Protein AF-A0AAD4VA87-F1 (afdb_monomer_lite)

Structure (mmCIF, N/CA/C/O backbone):
data_AF-A0AAD4VA87-F1
#
_entry.id   AF-A0AAD4VA87-F1
#
loop_
_atom_site.group_PDB
_atom_site.id
_atom_site.type_symbol
_atom_site.label_atom_id
_atom_site.label_alt_id
_atom_site.label_comp_id
_atom_site.label_asym_id
_atom_site.label_entity_id
_atom_site.label_seq_id
_atom_site.pdbx_PDB_ins_code
_atom_site.Cartn_x
_atom_site.Cartn_y
_atom_site.Cartn_z
_atom_site.occupancy
_atom_site.B_iso_or_equiv
_atom_site.auth_seq_id
_atom_site.auth_comp_id
_atom_site.auth_asym_id
_atom_site.auth_atom_id
_atom_site.pdbx_PDB_model_num
ATOM 1 N N . MET A 1 1 ? -11.854 5.477 -9.223 1.00 78.06 1 MET A N 1
ATOM 2 C CA . MET A 1 1 ? -11.628 4.059 -9.581 1.00 78.06 1 MET A CA 1
ATOM 3 C C . MET A 1 1 ? -10.218 3.953 -10.129 1.00 78.06 1 MET A C 1
ATOM 5 O O . MET A 1 1 ? -9.916 4.671 -11.074 1.00 78.06 1 MET A O 1
ATOM 9 N N . GLU A 1 2 ? -9.363 3.130 -9.525 1.00 76.94 2 GLU A N 1
ATOM 10 C CA . GLU A 1 2 ? -8.001 2.879 -10.015 1.00 76.94 2 GLU A CA 1
ATOM 11 C C . GLU A 1 2 ? -7.994 1.643 -10.931 1.00 76.94 2 GLU A C 1
ATOM 13 O O . GLU A 1 2 ? -8.691 0.661 -10.654 1.00 76.94 2 GLU A O 1
ATOM 18 N N . VAL A 1 3 ? -7.216 1.699 -12.019 1.00 79.62 3 VAL A N 1
ATOM 19 C CA . VAL A 1 3 ? -7.008 0.585 -12.957 1.00 79.62 3 VAL A CA 1
ATOM 20 C C . VAL A 1 3 ? -5.510 0.355 -13.153 1.00 79.62 3 VAL A C 1
ATOM 22 O O . VAL A 1 3 ? -4.767 1.277 -13.485 1.00 79.62 3 VAL A O 1
ATOM 25 N N . GLU A 1 4 ? -5.060 -0.883 -12.971 1.00 77.81 4 GLU A N 1
ATOM 26 C CA . GLU A 1 4 ? -3.653 -1.269 -13.115 1.00 77.81 4 GLU A CA 1
ATOM 27 C C . GLU A 1 4 ? -3.519 -2.673 -13.719 1.00 77.81 4 GLU A C 1
ATOM 29 O O . GLU A 1 4 ? -4.379 -3.533 -13.527 1.00 77.81 4 GLU A O 1
ATOM 34 N N . VAL A 1 5 ? -2.423 -2.918 -14.436 1.00 79.12 5 VAL A N 1
ATOM 35 C CA . VAL A 1 5 ? -2.037 -4.255 -14.899 1.00 79.12 5 VAL A CA 1
ATOM 36 C C . VAL A 1 5 ? -1.042 -4.838 -13.898 1.00 79.12 5 VAL A C 1
ATOM 38 O O . VAL A 1 5 ? -0.035 -4.209 -13.576 1.00 79.12 5 VAL A O 1
ATOM 41 N N . LYS A 1 6 ? -1.314 -6.045 -13.405 1.00 80.38 6 LYS A N 1
ATOM 42 C CA . LYS A 1 6 ? -0.497 -6.763 -12.425 1.00 80.38 6 LYS A CA 1
ATOM 43 C C . LYS A 1 6 ? 0.001 -8.070 -13.013 1.00 80.38 6 LYS A C 1
ATOM 45 O O . LYS A 1 6 ? -0.785 -8.960 -13.329 1.00 80.38 6 LYS A O 1
ATOM 50 N N . LEU A 1 7 ? 1.319 -8.188 -13.121 1.00 83.00 7 LEU A N 1
ATOM 51 C CA . LEU A 1 7 ? 2.001 -9.371 -13.624 1.00 83.00 7 LEU A CA 1
ATOM 52 C C . LEU A 1 7 ? 2.923 -9.915 -12.537 1.00 83.00 7 LEU A C 1
ATOM 54 O O . LEU A 1 7 ? 3.781 -9.214 -12.003 1.00 83.00 7 LEU A O 1
ATOM 58 N N . ARG A 1 8 ? 2.780 -11.197 -12.211 1.00 86.19 8 ARG A N 1
ATOM 59 C CA . ARG A 1 8 ? 3.694 -11.851 -11.277 1.00 86.19 8 ARG A CA 1
ATOM 60 C C . ARG A 1 8 ? 4.951 -12.289 -12.018 1.00 86.19 8 ARG A C 1
ATOM 62 O O . ARG A 1 8 ? 4.862 -12.993 -13.021 1.00 86.19 8 ARG A O 1
ATOM 69 N N . LEU A 1 9 ? 6.117 -11.916 -11.495 1.00 82.56 9 LEU A N 1
ATOM 70 C CA . LEU A 1 9 ? 7.379 -12.458 -11.984 1.00 82.56 9 LEU A CA 1
ATOM 71 C C . LEU A 1 9 ? 7.632 -13.804 -11.287 1.00 82.56 9 LEU A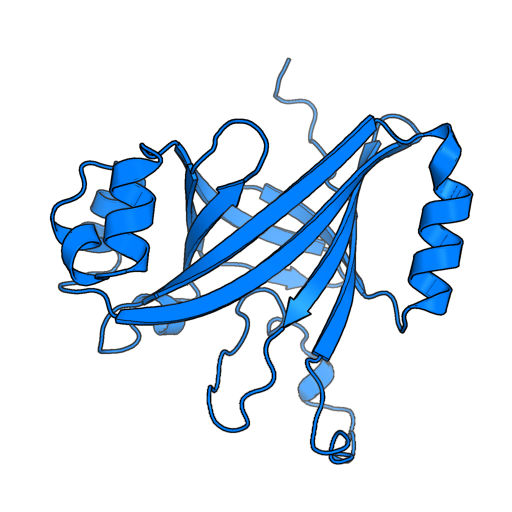 C 1
ATOM 73 O O . LEU A 1 9 ? 7.424 -13.904 -10.074 1.00 82.56 9 LEU A O 1
ATOM 77 N N . PRO A 1 10 ? 8.045 -14.850 -12.023 1.00 82.75 10 PRO A N 1
ATOM 78 C CA . PRO A 1 10 ? 8.116 -16.204 -11.475 1.00 82.75 10 PRO A CA 1
ATOM 79 C C . PRO A 1 10 ? 9.172 -16.337 -10.373 1.00 82.75 10 PRO A C 1
ATOM 81 O O . PRO A 1 10 ? 8.947 -17.038 -9.389 1.00 82.75 10 PRO A O 1
ATOM 84 N N . ASP A 1 11 ? 10.305 -15.645 -10.512 1.00 82.94 11 ASP A N 1
ATOM 85 C CA . ASP A 1 11 ? 11.431 -15.756 -9.592 1.00 82.94 11 ASP A CA 1
ATOM 86 C C . ASP A 1 11 ? 12.318 -14.494 -9.568 1.00 82.94 11 ASP A C 1
ATOM 88 O O . ASP A 1 11 ? 12.099 -13.496 -10.267 1.00 82.94 11 ASP A O 1
ATOM 92 N N . ALA A 1 12 ? 13.362 -14.545 -8.737 1.00 83.81 12 ALA A N 1
ATOM 93 C CA . ALA A 1 12 ? 14.341 -13.472 -8.604 1.00 83.81 12 ALA A CA 1
ATOM 94 C C . ALA A 1 12 ? 15.211 -13.269 -9.860 1.00 83.81 12 ALA A C 1
ATOM 96 O O . ALA A 1 12 ? 15.712 -12.165 -10.073 1.00 83.81 12 ALA A O 1
ATOM 97 N N . ALA A 1 13 ? 15.415 -14.296 -10.692 1.00 87.75 13 ALA A N 1
ATOM 98 C CA . ALA A 1 13 ? 16.185 -14.170 -11.925 1.00 87.75 13 ALA A CA 1
ATOM 99 C C . ALA A 1 13 ? 15.392 -13.405 -12.994 1.00 87.75 13 ALA A C 1
ATOM 101 O O . ALA A 1 13 ? 15.950 -12.515 -13.634 1.00 87.75 13 ALA A O 1
ATOM 102 N N . ALA A 1 14 ? 14.096 -13.687 -13.137 1.00 85.06 14 ALA A N 1
ATOM 103 C CA . ALA A 1 14 ? 13.176 -12.931 -13.978 1.00 85.06 14 ALA A CA 1
ATOM 104 C C . ALA A 1 14 ? 13.090 -11.469 -13.525 1.00 85.06 14 ALA A C 1
ATOM 106 O O . ALA A 1 14 ? 13.226 -10.573 -14.353 1.00 85.06 14 ALA A O 1
ATOM 107 N N . HIS A 1 15 ? 12.975 -11.225 -12.214 1.00 88.62 15 HIS A N 1
ATOM 108 C CA . HIS A 1 15 ? 13.044 -9.872 -11.660 1.00 88.62 15 HIS A CA 1
ATOM 109 C C . HIS A 1 15 ? 14.327 -9.147 -12.063 1.00 88.62 15 HIS A C 1
ATOM 111 O O . HIS A 1 15 ? 14.250 -8.054 -12.608 1.00 88.62 15 HIS A O 1
ATOM 117 N N . ARG A 1 16 ? 15.503 -9.756 -11.846 1.00 89.94 16 ARG A N 1
ATOM 118 C CA . ARG A 1 16 ? 16.785 -9.148 -12.241 1.00 89.94 16 ARG A CA 1
ATOM 119 C C . ARG A 1 16 ? 16.839 -8.837 -13.734 1.00 89.94 16 ARG A C 1
ATOM 121 O O . ARG A 1 16 ? 17.253 -7.750 -14.100 1.00 89.94 16 ARG A O 1
ATOM 128 N N . LYS A 1 17 ? 16.395 -9.759 -14.595 1.00 92.56 17 LYS A N 1
ATOM 129 C CA . LYS A 1 17 ? 16.355 -9.524 -16.048 1.00 92.56 17 LYS A CA 1
ATOM 130 C C . LYS A 1 17 ? 15.494 -8.308 -16.395 1.00 92.56 17 LYS A C 1
ATOM 132 O O . LYS A 1 17 ? 15.943 -7.453 -17.150 1.00 92.56 17 LYS A O 1
ATOM 137 N N . VAL A 1 18 ? 14.290 -8.215 -15.826 1.00 90.62 18 VAL A N 1
ATOM 138 C CA . VAL A 1 18 ? 13.376 -7.085 -16.056 1.00 90.62 18 VAL A CA 1
ATOM 139 C C . VAL A 1 18 ? 13.989 -5.775 -15.568 1.00 90.62 18 VAL A C 1
ATOM 141 O O . VAL A 1 18 ? 14.031 -4.813 -16.330 1.00 90.62 18 VAL A O 1
ATOM 144 N N . THR A 1 19 ? 14.516 -5.729 -14.342 1.00 90.62 19 THR A N 1
ATOM 145 C CA . THR A 1 19 ? 15.095 -4.491 -13.802 1.00 90.62 19 THR A CA 1
ATOM 146 C C . THR A 1 19 ? 16.369 -4.072 -14.535 1.00 90.62 19 THR A C 1
ATOM 148 O O . THR A 1 19 ? 16.575 -2.880 -14.734 1.00 90.62 19 THR A O 1
ATOM 151 N N . THR A 1 20 ? 17.190 -5.014 -15.017 1.00 95.62 20 THR A N 1
ATOM 152 C CA . THR A 1 20 ? 18.341 -4.709 -15.885 1.00 95.62 20 THR A CA 1
ATOM 153 C C . THR A 1 20 ? 17.901 -4.114 -17.222 1.00 95.62 20 THR A C 1
ATOM 155 O O . THR A 1 20 ? 18.480 -3.125 -17.660 1.00 95.62 20 THR A O 1
ATOM 158 N N . LEU A 1 21 ? 16.867 -4.671 -17.862 1.00 95.44 21 LEU A N 1
ATOM 159 C CA . LEU A 1 21 ? 16.346 -4.148 -19.131 1.00 95.44 21 LEU A CA 1
ATOM 160 C C . LEU A 1 21 ? 15.719 -2.757 -18.978 1.00 95.44 21 LEU A C 1
ATOM 162 O O . LEU A 1 21 ? 15.826 -1.931 -19.881 1.00 95.44 21 LEU A O 1
ATOM 166 N N . LEU A 1 22 ? 15.072 -2.499 -17.840 1.00 93.12 22 LEU A N 1
ATOM 167 C CA . LEU A 1 22 ? 14.434 -1.219 -17.549 1.00 93.12 22 LEU A CA 1
ATOM 168 C C . LEU A 1 22 ? 15.390 -0.177 -16.951 1.00 93.12 22 LEU A C 1
ATOM 170 O O . LEU A 1 22 ? 14.994 0.975 -16.813 1.00 93.12 22 LEU A O 1
ATOM 174 N N . ALA A 1 23 ? 16.637 -0.532 -16.631 1.00 96.25 23 ALA A N 1
ATOM 175 C CA . ALA A 1 23 ? 17.589 0.363 -15.968 1.00 96.25 23 ALA A CA 1
ATOM 176 C C . ALA A 1 23 ? 17.748 1.751 -16.633 1.00 96.25 23 ALA A C 1
ATOM 178 O O . ALA A 1 23 ? 17.774 2.734 -15.893 1.00 96.25 23 ALA A O 1
ATOM 179 N N . PRO A 1 24 ? 17.774 1.892 -17.978 1.00 97.75 24 PRO A N 1
ATOM 180 C CA . PRO A 1 24 ? 17.853 3.209 -18.626 1.00 97.75 24 PRO A CA 1
ATOM 181 C C . PRO A 1 24 ? 16.640 4.121 -18.387 1.00 97.75 24 PRO A C 1
ATOM 183 O O . PRO A 1 24 ? 16.715 5.318 -18.637 1.00 97.75 24 PRO A O 1
ATOM 186 N N . PHE A 1 25 ? 15.523 3.554 -17.935 1.00 95.62 25 PHE A N 1
ATOM 187 C CA . PHE A 1 25 ? 14.239 4.225 -17.727 1.00 95.62 25 PHE A CA 1
ATOM 188 C C . PHE A 1 25 ? 13.940 4.467 -16.244 1.00 95.62 25 PHE A C 1
ATOM 190 O O . PHE A 1 25 ? 12.818 4.826 -15.890 1.00 95.62 25 PHE A O 1
ATOM 197 N N . HIS A 1 26 ? 14.903 4.188 -15.360 1.00 96.38 26 HIS A N 1
ATOM 198 C CA . HIS A 1 26 ? 14.716 4.292 -13.916 1.00 96.38 26 HIS A CA 1
ATOM 199 C C . HIS A 1 26 ? 14.506 5.744 -13.492 1.00 96.38 26 HIS A C 1
ATOM 201 O O . HIS A 1 26 ? 15.229 6.644 -13.911 1.00 96.38 26 HIS A O 1
ATOM 207 N N . VAL A 1 27 ? 13.502 5.951 -12.644 1.00 95.38 27 VAL A N 1
ATOM 208 C CA . VAL A 1 27 ? 13.143 7.260 -12.094 1.00 95.38 27 VAL A CA 1
ATOM 209 C C . VAL A 1 27 ? 13.490 7.314 -10.612 1.00 95.38 27 VAL A C 1
ATOM 211 O O . VAL A 1 27 ? 14.136 8.253 -10.148 1.00 95.38 27 VAL A O 1
ATOM 214 N N . SER A 1 28 ? 13.041 6.323 -9.841 1.00 94.44 28 SER A N 1
ATOM 215 C CA . SER A 1 28 ? 13.231 6.308 -8.393 1.00 94.44 28 SER A CA 1
ATOM 216 C C . SER A 1 28 ? 13.057 4.916 -7.797 1.00 94.44 28 SER A C 1
ATOM 218 O O . SER A 1 28 ? 12.436 4.034 -8.384 1.00 94.44 28 SER A O 1
ATOM 220 N N . THR A 1 29 ? 13.582 4.736 -6.587 1.00 94.50 29 THR A N 1
ATOM 221 C CA . THR A 1 29 ? 13.354 3.546 -5.758 1.00 94.50 29 THR A CA 1
ATOM 222 C C . THR A 1 29 ? 12.730 3.980 -4.441 1.00 94.50 29 THR A C 1
ATOM 224 O O . THR A 1 29 ? 13.240 4.898 -3.795 1.00 94.50 29 THR A O 1
ATOM 227 N N . HIS A 1 30 ? 11.634 3.336 -4.045 1.00 92.19 30 HIS A N 1
ATOM 228 C CA . HIS A 1 30 ? 10.895 3.615 -2.814 1.00 92.19 30 HIS A CA 1
ATOM 229 C C . HIS A 1 30 ? 10.950 2.408 -1.880 1.00 92.19 30 HIS A C 1
ATOM 231 O O . HIS A 1 30 ? 10.738 1.270 -2.306 1.00 92.19 30 HIS A O 1
ATOM 237 N N . ARG A 1 31 ? 11.180 2.651 -0.592 1.00 94.56 31 ARG A N 1
ATOM 238 C CA . ARG A 1 31 ? 11.108 1.633 0.460 1.00 94.56 31 ARG A CA 1
ATOM 239 C C . ARG A 1 31 ? 9.840 1.836 1.259 1.00 94.56 31 ARG A C 1
ATOM 241 O O . ARG A 1 31 ? 9.611 2.901 1.822 1.00 94.56 31 ARG A O 1
ATOM 248 N N . GLN A 1 32 ? 9.024 0.794 1.301 1.00 94.06 32 GLN A N 1
ATOM 249 C CA . GLN A 1 32 ? 7.697 0.836 1.884 1.00 94.06 32 GLN A CA 1
ATOM 250 C C . GLN A 1 32 ? 7.532 -0.234 2.957 1.00 94.06 32 GLN A C 1
ATOM 252 O O . GLN A 1 32 ? 7.967 -1.377 2.799 1.00 94.06 32 GLN A O 1
ATOM 257 N N . GLU A 1 33 ? 6.829 0.117 4.025 1.00 95.00 33 GLU A N 1
ATOM 258 C CA . GLU A 1 33 ? 6.323 -0.825 5.019 1.00 95.00 33 GLU A CA 1
ATOM 259 C C . GLU A 1 33 ? 4.801 -0.759 4.988 1.00 95.00 33 GLU A C 1
ATOM 261 O O . GLU A 1 33 ? 4.223 0.318 5.103 1.00 95.00 33 GLU A O 1
ATOM 266 N N . ASN A 1 34 ? 4.146 -1.898 4.788 1.00 94.38 34 ASN A N 1
ATOM 267 C CA . ASN A 1 34 ? 2.696 -1.970 4.660 1.00 94.38 34 ASN A CA 1
ATOM 268 C C . ASN A 1 34 ? 2.142 -2.755 5.847 1.00 94.38 34 ASN A C 1
ATOM 270 O O . ASN A 1 34 ? 2.477 -3.929 5.993 1.00 94.38 34 ASN A O 1
ATOM 274 N N . PHE A 1 35 ? 1.291 -2.122 6.650 1.00 95.31 35 PHE A N 1
ATOM 275 C CA . PHE A 1 35 ? 0.568 -2.722 7.770 1.00 95.31 35 PHE A CA 1
ATOM 276 C C . PHE A 1 35 ? -0.920 -2.773 7.449 1.00 95.31 35 PHE A C 1
ATOM 278 O O . PHE A 1 35 ? -1.460 -1.820 6.887 1.00 95.31 35 PHE A O 1
ATOM 285 N N . PHE A 1 36 ? -1.574 -3.878 7.790 1.00 95.88 36 PHE A N 1
ATOM 286 C CA . PHE A 1 36 ? -2.979 -4.119 7.470 1.00 95.88 36 PHE A CA 1
ATOM 287 C C . PHE A 1 36 ? -3.808 -4.254 8.733 1.00 95.88 36 PHE A C 1
ATOM 289 O O . PHE A 1 36 ? -3.347 -4.802 9.737 1.00 95.88 36 PHE A O 1
ATOM 296 N N . PHE A 1 37 ? -5.043 -3.775 8.647 1.00 95.81 37 PHE A N 1
ATOM 297 C CA . PHE A 1 37 ? -5.981 -3.740 9.759 1.00 95.81 37 PHE A CA 1
ATOM 298 C C . PHE A 1 37 ? -7.354 -4.200 9.286 1.00 95.81 37 PHE A C 1
ATOM 300 O O . PHE A 1 37 ? -7.722 -4.009 8.124 1.00 95.81 37 PHE A O 1
ATOM 307 N N . ASP A 1 38 ? -8.101 -4.797 10.200 1.00 96.12 38 ASP A N 1
ATOM 308 C CA . ASP A 1 38 ? -9.505 -5.156 10.017 1.00 96.12 38 ASP A CA 1
ATOM 309 C C . ASP A 1 38 ? -10.231 -4.962 11.352 1.00 96.12 38 ASP A C 1
ATOM 311 O O . ASP A 1 38 ? -9.595 -4.706 12.380 1.00 96.12 38 ASP A O 1
ATOM 315 N N . GLY A 1 39 ? -11.553 -5.058 11.344 1.00 94.81 39 GLY A N 1
ATOM 316 C CA . GLY A 1 39 ? -12.304 -5.167 12.578 1.00 94.81 39 GLY A CA 1
ATOM 317 C C . GLY A 1 39 ? -12.158 -6.564 13.205 1.00 94.81 39 GLY A C 1
ATOM 318 O O . GLY A 1 39 ? -11.778 -7.534 12.535 1.00 94.81 39 GLY A O 1
ATOM 319 N N . PRO A 1 40 ? -12.435 -6.698 14.511 1.00 94.19 40 PRO A N 1
ATOM 320 C CA . PRO A 1 40 ? -12.286 -7.955 15.242 1.00 94.19 40 PRO A CA 1
ATOM 321 C C . PRO A 1 40 ? -13.194 -9.086 14.734 1.00 94.19 40 PRO A C 1
ATOM 323 O O . PRO A 1 40 ? -12.950 -10.245 15.069 1.00 94.19 40 PRO A O 1
ATOM 326 N N . LYS A 1 41 ? -14.219 -8.788 13.923 1.00 93.88 41 LYS A N 1
ATOM 327 C CA . LYS A 1 41 ? -15.086 -9.786 13.276 1.00 93.88 41 LYS A CA 1
ATOM 328 C C . LYS A 1 41 ? -14.837 -9.893 11.770 1.00 93.88 41 LYS A C 1
ATOM 330 O O . LYS A 1 41 ? -15.668 -10.471 11.070 1.00 93.88 41 LYS A O 1
ATOM 335 N N . ALA A 1 42 ? -13.699 -9.393 11.287 1.00 92.38 42 ALA A N 1
ATOM 336 C CA . ALA A 1 42 ? -13.313 -9.433 9.880 1.00 92.38 42 ALA A CA 1
ATOM 337 C C . ALA A 1 42 ? -14.290 -8.658 8.962 1.00 92.38 42 ALA A C 1
ATOM 339 O O . ALA A 1 42 ? -14.596 -9.077 7.845 1.00 92.38 42 ALA A O 1
ATOM 340 N N . GLU A 1 43 ? -14.821 -7.535 9.451 1.00 93.69 43 GLU A N 1
ATOM 341 C CA . GLU A 1 43 ? -15.851 -6.716 8.804 1.00 93.69 43 GLU A CA 1
ATOM 342 C C . GLU A 1 43 ? -15.430 -6.198 7.416 1.00 93.69 43 GLU A C 1
ATOM 344 O O . GLU A 1 43 ? -16.238 -6.198 6.479 1.00 93.69 43 GLU A O 1
ATOM 349 N N . LEU A 1 44 ? -14.169 -5.774 7.256 1.00 92.62 44 LEU A N 1
ATOM 350 C CA . LEU A 1 44 ? -13.644 -5.281 5.982 1.00 92.62 44 LEU A CA 1
ATOM 351 C C . LEU A 1 44 ? -13.451 -6.426 4.999 1.00 92.62 44 LEU A C 1
ATOM 353 O O . LEU A 1 44 ? -13.957 -6.376 3.872 1.00 92.62 44 LEU A O 1
ATOM 357 N N . SER A 1 45 ? -12.756 -7.480 5.420 1.00 90.81 45 SER A N 1
ATOM 358 C CA . SER A 1 45 ? -12.474 -8.622 4.551 1.00 90.81 45 SER A CA 1
ATOM 359 C C . SER A 1 45 ? -13.747 -9.350 4.115 1.00 90.81 45 SER A C 1
ATOM 361 O O . SER A 1 45 ? -13.873 -9.686 2.933 1.00 90.81 45 SER A O 1
ATOM 363 N N . ALA A 1 46 ? -14.750 -9.491 4.989 1.00 89.44 46 ALA A N 1
ATOM 364 C CA . ALA A 1 46 ? -16.070 -10.025 4.637 1.00 89.44 46 ALA A CA 1
ATOM 365 C C . ALA A 1 46 ? -16.745 -9.242 3.495 1.00 89.44 46 ALA A C 1
ATOM 367 O O . ALA A 1 46 ? -17.521 -9.795 2.714 1.00 89.44 46 ALA A O 1
ATOM 368 N N . ARG A 1 47 ? -16.410 -7.956 3.352 1.00 89.19 47 ARG A N 1
ATOM 369 C CA . ARG A 1 47 ? -16.945 -7.048 2.330 1.00 89.19 47 ARG A CA 1
ATOM 370 C C . ARG A 1 47 ? -15.961 -6.748 1.203 1.00 89.19 47 ARG A C 1
ATOM 372 O O . ARG A 1 47 ? -16.181 -5.816 0.429 1.00 89.19 47 ARG A O 1
ATOM 379 N N . ARG A 1 48 ? -14.910 -7.563 1.061 1.00 89.44 48 ARG A N 1
ATOM 380 C CA . ARG A 1 48 ? -13.862 -7.397 0.042 1.00 89.44 48 ARG A CA 1
ATOM 381 C C . ARG A 1 48 ? -13.208 -6.013 0.102 1.00 89.44 48 ARG A C 1
ATOM 383 O O . ARG A 1 48 ? -12.972 -5.386 -0.934 1.00 89.44 48 ARG A O 1
ATOM 390 N N . ALA A 1 49 ? -12.941 -5.546 1.317 1.00 92.00 49 ALA A N 1
ATOM 391 C CA . ALA A 1 49 ? -12.193 -4.334 1.594 1.00 92.00 49 ALA A CA 1
ATOM 392 C C . ALA A 1 49 ? -10.929 -4.632 2.409 1.00 92.00 49 ALA A C 1
ATOM 394 O O . ALA A 1 49 ? -10.850 -5.619 3.137 1.00 92.00 49 ALA A O 1
ATOM 395 N N . ALA A 1 50 ? -9.928 -3.773 2.256 1.00 93.94 50 ALA A N 1
ATOM 396 C CA . ALA A 1 50 ? -8.668 -3.832 2.972 1.00 93.94 50 ALA A CA 1
ATOM 397 C C . ALA A 1 50 ? -8.255 -2.419 3.389 1.00 93.94 50 ALA A C 1
ATOM 399 O O . ALA A 1 50 ? -8.155 -1.526 2.543 1.00 93.94 50 ALA A O 1
ATOM 400 N N . LEU A 1 51 ? -7.985 -2.246 4.682 1.00 96.69 51 LEU A N 1
ATOM 401 C CA . LEU A 1 51 ? -7.400 -1.032 5.234 1.00 96.69 51 LEU A CA 1
ATOM 402 C C . LEU A 1 51 ? -5.898 -1.238 5.422 1.00 96.69 51 LEU A C 1
ATOM 404 O O . LEU A 1 51 ? -5.455 -2.248 5.980 1.00 96.69 51 LEU A O 1
ATOM 408 N N . ARG A 1 52 ? -5.111 -0.274 4.951 1.00 97.25 52 ARG A N 1
ATOM 409 C CA . ARG A 1 52 ? -3.653 -0.328 4.987 1.00 97.25 52 ARG A CA 1
ATOM 410 C C . ARG A 1 52 ? -3.075 0.984 5.496 1.00 97.25 52 ARG A C 1
ATOM 412 O O . ARG A 1 52 ? -3.406 2.032 4.959 1.00 97.25 52 ARG A O 1
ATOM 419 N N . LEU A 1 53 ? -2.136 0.907 6.435 1.00 97.25 53 LEU A N 1
ATOM 420 C CA . LEU A 1 53 ? -1.174 1.979 6.682 1.00 97.25 53 LEU A CA 1
ATOM 421 C C . LEU A 1 53 ? 0.118 1.670 5.932 1.00 97.25 53 LEU A C 1
ATOM 423 O O . LEU A 1 53 ? 0.723 0.610 6.112 1.00 97.25 53 LEU A O 1
ATOM 427 N N . ARG A 1 54 ? 0.541 2.598 5.079 1.00 97.19 54 ARG A N 1
ATOM 428 C CA . ARG A 1 54 ? 1.809 2.540 4.357 1.00 97.19 54 ARG A CA 1
ATOM 429 C C . ARG A 1 54 ? 2.761 3.566 4.949 1.00 97.19 54 ARG A C 1
ATOM 431 O O . ARG A 1 54 ? 2.433 4.744 4.965 1.00 97.19 54 ARG A O 1
ATOM 438 N N . PHE A 1 55 ? 3.945 3.129 5.359 1.00 97.12 55 PHE A N 1
ATOM 439 C CA . PHE A 1 55 ? 5.079 4.006 5.646 1.00 97.12 55 PHE A CA 1
ATOM 440 C C . PHE A 1 55 ? 6.048 3.986 4.477 1.00 97.12 55 PHE A C 1
ATOM 442 O O . PHE A 1 55 ? 6.222 2.946 3.840 1.00 97.12 55 PHE A O 1
ATOM 449 N N . SER A 1 56 ? 6.668 5.123 4.198 1.00 94.31 56 SER A N 1
ATOM 450 C CA . SER A 1 56 ? 7.500 5.323 3.017 1.00 94.31 56 SER A CA 1
ATOM 451 C C . SER A 1 56 ? 8.722 6.171 3.357 1.00 94.31 56 SER A C 1
ATOM 453 O O . SER A 1 56 ? 8.661 7.048 4.215 1.00 94.31 56 SER A O 1
ATOM 455 N N . ASP A 1 57 ? 9.831 5.931 2.661 1.00 93.56 57 ASP A N 1
ATOM 456 C CA . ASP A 1 57 ? 11.022 6.794 2.682 1.00 93.56 57 ASP A CA 1
ATOM 457 C C . ASP A 1 57 ? 10.869 8.058 1.811 1.00 93.56 57 ASP A C 1
ATOM 459 O O . ASP A 1 57 ? 11.748 8.920 1.777 1.00 93.56 57 ASP A O 1
ATOM 463 N N . ARG A 1 58 ? 9.740 8.180 1.109 1.00 89.88 58 ARG A N 1
ATOM 464 C CA . ARG A 1 58 ? 9.350 9.327 0.283 1.00 89.88 58 ARG A CA 1
ATOM 465 C C . ARG A 1 58 ? 7.958 9.809 0.657 1.00 89.88 58 ARG A C 1
ATOM 467 O O . ARG A 1 58 ? 7.112 8.980 0.981 1.00 89.88 58 ARG A O 1
ATOM 474 N N . ALA A 1 59 ? 7.729 11.118 0.549 1.00 88.31 59 ALA A N 1
ATOM 475 C CA . ALA A 1 59 ? 6.431 11.729 0.813 1.00 88.31 59 ALA A CA 1
ATOM 476 C C . ALA A 1 59 ? 5.307 11.119 -0.067 1.00 88.31 59 ALA A C 1
ATOM 478 O O . ALA A 1 59 ? 5.553 10.835 -1.245 1.00 88.31 59 ALA A O 1
ATOM 479 N N . PRO A 1 60 ? 4.090 10.933 0.477 1.00 90.88 60 PRO A N 1
ATOM 480 C CA . PRO A 1 60 ? 3.756 11.077 1.897 1.00 90.88 60 PRO A CA 1
ATOM 481 C C . PRO A 1 60 ? 4.451 9.999 2.744 1.00 90.88 60 PRO A C 1
ATOM 483 O O . PRO A 1 60 ? 4.514 8.829 2.357 1.00 90.88 60 PRO A O 1
ATOM 486 N N . LEU A 1 61 ? 5.006 10.395 3.897 1.00 96.00 61 LEU A N 1
ATOM 487 C CA . LEU A 1 61 ? 5.775 9.483 4.763 1.00 96.00 61 LEU A CA 1
ATOM 488 C C . LEU A 1 61 ? 4.885 8.422 5.412 1.00 96.00 61 LEU A C 1
ATOM 490 O O . LEU A 1 61 ? 5.351 7.321 5.717 1.00 96.00 61 LEU A O 1
ATOM 494 N N . CYS A 1 62 ? 3.611 8.748 5.614 1.00 97.56 62 CYS A N 1
ATOM 495 C CA . CYS A 1 62 ? 2.582 7.815 6.018 1.00 97.56 62 CYS A CA 1
ATOM 496 C C . CYS A 1 62 ? 1.297 8.094 5.234 1.00 97.56 62 CYS A C 1
ATOM 498 O O . CYS A 1 62 ? 0.903 9.240 5.044 1.00 97.56 62 CYS A O 1
ATOM 500 N N . ALA A 1 63 ? 0.651 7.035 4.763 1.00 97.25 63 ALA A N 1
ATOM 501 C CA . ALA A 1 63 ? -0.639 7.119 4.101 1.00 97.25 63 ALA A CA 1
ATOM 502 C C . ALA A 1 63 ? -1.554 6.008 4.605 1.00 97.25 63 ALA A C 1
ATOM 504 O O . ALA A 1 63 ? -1.129 4.854 4.743 1.00 97.25 63 ALA A O 1
ATOM 505 N N . VAL A 1 64 ? -2.813 6.357 4.847 1.00 97.88 64 VAL A N 1
ATOM 506 C CA . VAL A 1 64 ? -3.893 5.407 5.087 1.00 97.88 64 VAL A CA 1
ATOM 507 C C . VAL A 1 64 ? -4.640 5.177 3.779 1.00 97.88 64 VAL A C 1
ATOM 509 O O . VAL A 1 64 ? -5.065 6.113 3.112 1.00 97.88 64 VAL A O 1
ATOM 512 N N . THR A 1 65 ? -4.776 3.914 3.388 1.00 97.19 65 THR A N 1
ATOM 513 C CA . THR A 1 65 ? -5.460 3.512 2.159 1.00 97.19 65 THR A CA 1
ATOM 514 C C . THR A 1 65 ? -6.600 2.562 2.504 1.00 97.19 65 THR A C 1
ATOM 516 O O . THR A 1 65 ? -6.361 1.499 3.084 1.00 97.19 65 THR A O 1
ATOM 519 N N . LEU A 1 66 ? -7.817 2.884 2.076 1.00 96.62 66 LEU A N 1
ATOM 520 C CA . LEU A 1 66 ? -8.921 1.935 1.981 1.00 96.62 66 LEU A CA 1
ATOM 521 C C . LEU A 1 66 ? -9.054 1.482 0.526 1.00 96.62 66 LEU A C 1
ATOM 523 O O . LEU A 1 66 ? -9.346 2.279 -0.363 1.00 96.62 66 LEU A O 1
ATOM 527 N N . LYS A 1 67 ? -8.867 0.185 0.288 1.00 92.88 67 LYS A N 1
ATOM 528 C CA . LYS A 1 67 ? -9.192 -0.455 -0.991 1.00 92.88 67 LYS A CA 1
ATOM 529 C C . LYS A 1 67 ? -10.451 -1.288 -0.816 1.00 92.88 67 LYS A C 1
ATOM 531 O O . LYS A 1 67 ? -10.479 -2.145 0.060 1.00 92.88 67 LYS A O 1
ATOM 536 N N . ALA A 1 68 ? -11.460 -1.092 -1.654 1.00 90.25 68 ALA A N 1
ATOM 537 C CA . ALA A 1 68 ? -12.702 -1.855 -1.618 1.00 90.25 68 ALA A CA 1
ATOM 538 C C . ALA A 1 68 ? -13.107 -2.345 -3.012 1.00 90.25 68 ALA A C 1
ATOM 540 O O . ALA A 1 68 ? -12.720 -1.778 -4.036 1.00 90.25 68 ALA A O 1
ATOM 541 N N . ARG A 1 69 ? -13.902 -3.422 -3.043 1.00 84.88 69 ARG A N 1
ATOM 542 C CA . ARG A 1 69 ? -14.538 -3.956 -4.262 1.00 84.88 69 ARG A CA 1
ATOM 543 C C . ARG A 1 69 ? -13.538 -4.253 -5.386 1.00 84.88 69 ARG A C 1
ATOM 545 O O . ARG A 1 69 ? -13.825 -4.037 -6.560 1.00 84.88 69 ARG A O 1
ATOM 552 N N . ALA A 1 70 ? -12.360 -4.753 -5.018 1.00 77.62 70 ALA A N 1
ATOM 553 C CA . ALA A 1 70 ? -11.332 -5.103 -5.984 1.00 77.62 70 ALA A CA 1
ATOM 554 C C . ALA A 1 70 ? -11.802 -6.241 -6.908 1.00 77.62 70 ALA A C 1
ATOM 556 O O . ALA A 1 70 ? -12.287 -7.278 -6.445 1.00 77.62 70 ALA A O 1
ATOM 557 N N . VAL A 1 71 ? -11.613 -6.056 -8.212 1.00 80.12 71 VAL A N 1
ATOM 558 C CA . VAL A 1 71 ? -11.859 -7.049 -9.262 1.00 80.12 71 VAL A CA 1
ATOM 559 C C . VAL A 1 71 ? -10.573 -7.214 -10.064 1.00 80.12 71 VAL A C 1
ATOM 561 O O . VAL A 1 71 ? -10.062 -6.238 -10.607 1.00 80.12 71 VAL A O 1
ATOM 564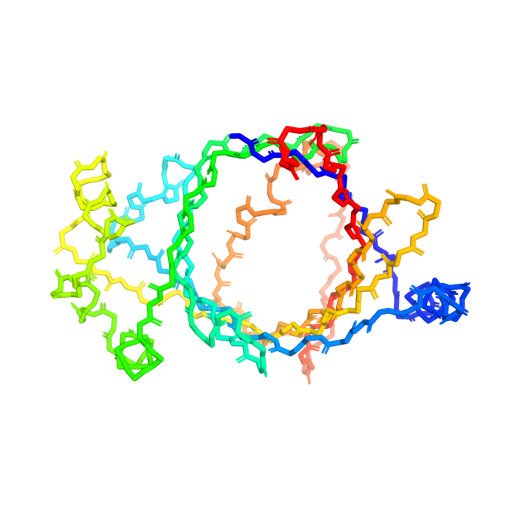 N N . LEU A 1 72 ? -10.052 -8.439 -10.146 1.00 73.12 72 LEU A N 1
ATOM 565 C CA . LEU A 1 72 ? -8.898 -8.794 -10.974 1.00 73.12 72 LEU A CA 1
ATOM 566 C C . LEU A 1 72 ? -9.364 -9.796 -12.030 1.00 73.12 72 LEU A C 1
ATOM 568 O O . LEU A 1 72 ? -9.853 -10.868 -11.687 1.00 73.12 72 LEU A O 1
ATOM 572 N N . VAL A 1 73 ? -9.246 -9.427 -13.302 1.00 79.31 73 VAL A N 1
ATOM 573 C CA . VAL A 1 73 ? -9.595 -10.284 -14.446 1.00 79.31 73 VAL A CA 1
ATOM 574 C C . VAL A 1 73 ? -8.488 -10.135 -15.480 1.00 79.31 73 VAL A C 1
ATOM 576 O O . VAL A 1 73 ? -8.129 -9.009 -15.819 1.00 79.31 73 VAL A O 1
ATOM 579 N N . ASP A 1 74 ? -7.911 -11.254 -15.920 1.00 79.81 74 ASP A N 1
ATOM 580 C CA . ASP A 1 74 ? -6.846 -11.316 -16.936 1.00 79.81 74 ASP A CA 1
ATOM 581 C C . ASP A 1 74 ? -5.655 -10.382 -16.657 1.00 79.81 74 ASP A C 1
ATOM 583 O O . ASP A 1 74 ? -5.140 -9.691 -17.533 1.00 79.81 74 ASP A O 1
ATOM 587 N N . GLY A 1 75 ? -5.231 -10.315 -15.390 1.00 71.25 75 GLY A N 1
ATOM 588 C CA . GLY A 1 75 ? -4.129 -9.450 -14.957 1.00 71.25 75 GLY A CA 1
ATOM 589 C C . GLY A 1 75 ? -4.488 -7.963 -14.856 1.00 71.25 75 GLY A C 1
ATOM 590 O O . GLY A 1 75 ? -3.632 -7.167 -14.482 1.00 71.25 75 GLY A O 1
ATOM 591 N N . VAL A 1 76 ? -5.736 -7.566 -15.128 1.00 75.44 76 VAL A N 1
ATOM 592 C CA . VAL A 1 76 ? -6.225 -6.188 -14.976 1.00 75.44 76 VAL A CA 1
ATOM 593 C C . VAL A 1 76 ? -6.981 -6.047 -13.659 1.00 75.44 76 VAL A C 1
ATOM 595 O O . VAL A 1 76 ? -8.065 -6.604 -13.479 1.00 75.44 76 VAL A O 1
ATOM 598 N N . SER A 1 77 ? -6.409 -5.281 -12.736 1.00 74.62 77 SER A N 1
ATOM 599 C CA . SER A 1 77 ? -6.994 -4.948 -11.441 1.00 74.62 77 SER A CA 1
ATOM 600 C C . SER A 1 77 ? -7.786 -3.650 -11.542 1.00 74.62 77 SER A C 1
ATOM 602 O O . SER A 1 77 ? -7.276 -2.637 -12.021 1.00 74.62 77 SER A O 1
ATOM 604 N N . ARG A 1 78 ? -9.025 -3.672 -11.055 1.00 82.00 78 ARG A N 1
ATOM 605 C CA . ARG A 1 78 ? -9.895 -2.507 -10.884 1.00 82.00 78 ARG A CA 1
ATOM 606 C C . ARG A 1 78 ? -10.308 -2.425 -9.426 1.00 82.00 78 ARG A C 1
ATOM 608 O O . ARG A 1 78 ? -10.800 -3.412 -8.881 1.00 82.00 78 ARG A O 1
ATOM 615 N N . VAL A 1 79 ? -10.106 -1.279 -8.788 1.00 83.44 79 VAL A N 1
ATOM 616 C CA . VAL A 1 79 ? -10.379 -1.129 -7.355 1.00 83.44 79 VAL A CA 1
ATOM 617 C C . VAL A 1 79 ? -10.912 0.263 -7.030 1.00 83.44 79 VAL A C 1
ATOM 619 O O . VAL A 1 79 ? -10.514 1.266 -7.632 1.00 83.44 79 VAL A O 1
ATOM 622 N N . GLU A 1 80 ? -11.853 0.326 -6.091 1.00 87.88 80 GLU A N 1
ATOM 623 C CA . GLU A 1 80 ? -12.199 1.580 -5.433 1.00 87.88 80 GLU A CA 1
ATOM 624 C C . GLU A 1 80 ? -11.126 1.840 -4.378 1.00 87.88 80 GLU A C 1
ATOM 626 O O . GLU A 1 80 ? -11.017 1.107 -3.396 1.00 87.88 80 GLU A O 1
ATOM 631 N N . GLU A 1 81 ? -10.288 2.840 -4.629 1.00 90.19 81 GLU A N 1
ATOM 632 C CA . GLU A 1 81 ? -9.222 3.253 -3.726 1.00 90.19 81 GLU A CA 1
ATOM 633 C C . GLU A 1 81 ? -9.526 4.642 -3.184 1.00 90.19 81 GLU A C 1
ATOM 635 O O . GLU A 1 81 ? -9.893 5.546 -3.938 1.00 90.19 81 GLU A O 1
ATOM 640 N N . ASP A 1 82 ? -9.365 4.775 -1.875 1.00 93.75 82 ASP A N 1
ATOM 641 C CA . ASP A 1 82 ? -9.432 6.026 -1.145 1.00 93.75 82 ASP A CA 1
ATOM 642 C C . ASP A 1 82 ? -8.171 6.127 -0.276 1.00 93.75 82 ASP A C 1
ATOM 644 O O . ASP A 1 82 ? -7.989 5.334 0.652 1.00 93.75 82 ASP A O 1
ATOM 648 N N . GLU A 1 83 ? -7.259 7.029 -0.637 1.00 94.75 83 GLU A N 1
ATOM 649 C CA . GLU A 1 83 ? -5.981 7.242 0.051 1.00 94.75 83 GLU A CA 1
ATOM 650 C C . GLU A 1 83 ? -5.930 8.655 0.637 1.00 94.75 83 GLU A C 1
ATOM 652 O O . GLU A 1 83 ? -6.369 9.626 0.019 1.00 94.75 83 GLU A O 1
ATOM 657 N N . GLU A 1 84 ? -5.383 8.758 1.842 1.00 96.06 84 GLU A N 1
ATOM 658 C CA . GLU A 1 84 ? -5.193 10.006 2.571 1.00 96.06 84 GLU A CA 1
ATOM 659 C C . GLU A 1 84 ? -3.821 9.988 3.253 1.00 96.06 84 GLU A C 1
ATOM 661 O O . GLU A 1 84 ? -3.391 8.962 3.792 1.00 96.06 84 GLU A O 1
ATOM 666 N N . GLU A 1 85 ? -3.114 11.118 3.209 1.00 97.12 85 GLU A N 1
ATOM 667 C CA . GLU A 1 85 ? -1.887 11.301 3.984 1.00 97.12 85 GLU A CA 1
ATOM 668 C C . GLU A 1 85 ? -2.232 11.394 5.471 1.00 97.12 85 GLU A C 1
ATOM 670 O O . GLU A 1 85 ? -3.139 12.119 5.870 1.00 97.12 85 GLU A O 1
ATOM 675 N N . LEU A 1 86 ? -1.493 10.650 6.290 1.00 95.81 86 LEU A N 1
ATOM 676 C CA . LEU A 1 86 ? -1.625 10.672 7.739 1.00 95.81 86 LEU A CA 1
ATOM 677 C C . LEU A 1 86 ? -0.311 11.168 8.335 1.00 95.81 86 LEU A C 1
ATOM 679 O O . LEU A 1 86 ? 0.763 10.860 7.814 1.00 95.81 86 LEU A O 1
ATOM 683 N N . ASP A 1 87 ? -0.376 11.890 9.453 1.00 96.56 87 ASP A N 1
ATOM 684 C CA . ASP A 1 87 ? 0.839 12.251 10.177 1.00 96.56 87 ASP A CA 1
ATOM 685 C C . ASP A 1 87 ? 1.649 10.991 10.526 1.00 96.56 87 ASP A C 1
ATOM 687 O O . ASP A 1 87 ? 1.120 9.986 11.016 1.00 96.56 87 ASP A O 1
ATOM 691 N N . HIS A 1 88 ? 2.957 11.041 10.269 1.00 96.12 88 HIS A N 1
ATOM 692 C CA . HIS A 1 88 ? 3.825 9.880 10.427 1.00 96.12 88 HIS A CA 1
ATOM 693 C C . HIS A 1 88 ? 3.863 9.378 11.879 1.00 96.12 88 HIS A C 1
ATOM 695 O O . HIS A 1 88 ? 3.898 8.166 12.105 1.00 96.12 88 HIS A O 1
ATOM 701 N N . SER A 1 89 ? 3.834 10.278 12.868 1.00 96.44 89 SER A N 1
ATOM 702 C CA . SER A 1 89 ? 3.852 9.899 14.284 1.00 96.44 89 SER A CA 1
ATOM 703 C C . SER A 1 89 ? 2.535 9.246 14.711 1.00 96.44 89 SER A C 1
ATOM 705 O O . SER A 1 89 ? 2.561 8.198 15.364 1.00 96.44 89 SER A O 1
ATOM 707 N N . ILE A 1 90 ? 1.396 9.777 14.247 1.00 96.69 90 ILE A N 1
ATOM 708 C CA . ILE A 1 90 ? 0.068 9.184 14.463 1.00 96.69 90 ILE A CA 1
ATOM 709 C C . ILE A 1 90 ? 0.002 7.795 13.830 1.00 96.69 90 ILE A C 1
ATOM 711 O O . ILE A 1 90 ? -0.383 6.830 14.493 1.00 96.69 90 ILE A O 1
ATOM 715 N N . GLY A 1 91 ? 0.437 7.664 12.575 1.00 96.81 91 GLY A N 1
ATOM 716 C CA . GLY A 1 91 ? 0.470 6.384 11.876 1.00 96.81 91 GLY A CA 1
ATOM 717 C C . GLY A 1 91 ? 1.296 5.341 12.626 1.00 96.81 91 GLY A C 1
ATOM 718 O O . GLY A 1 91 ? 0.837 4.215 12.818 1.00 96.81 91 GLY A O 1
ATOM 719 N N . ARG A 1 92 ? 2.499 5.698 13.101 1.00 97.12 92 ARG A N 1
ATOM 720 C CA . ARG A 1 92 ? 3.353 4.778 13.876 1.00 97.12 92 ARG A CA 1
ATOM 721 C C . ARG A 1 92 ? 2.712 4.376 15.199 1.00 97.12 92 ARG A C 1
ATOM 723 O O . ARG A 1 92 ? 2.747 3.196 15.537 1.00 97.12 92 ARG A O 1
ATOM 730 N N . ALA A 1 93 ? 2.077 5.314 15.899 1.00 97.19 93 ALA A N 1
ATOM 731 C CA . ALA A 1 93 ? 1.332 5.008 17.114 1.00 97.19 93 ALA A CA 1
ATOM 732 C C . ALA A 1 93 ? 0.167 4.037 16.844 1.00 97.19 93 ALA A C 1
ATOM 734 O O . ALA A 1 93 ? -0.051 3.129 17.639 1.00 97.19 93 ALA A O 1
ATOM 735 N N . CYS A 1 94 ? -0.535 4.187 15.717 1.00 97.12 94 CYS A N 1
ATOM 736 C CA . CYS A 1 94 ? -1.606 3.283 15.287 1.00 97.12 94 CYS A CA 1
ATOM 737 C 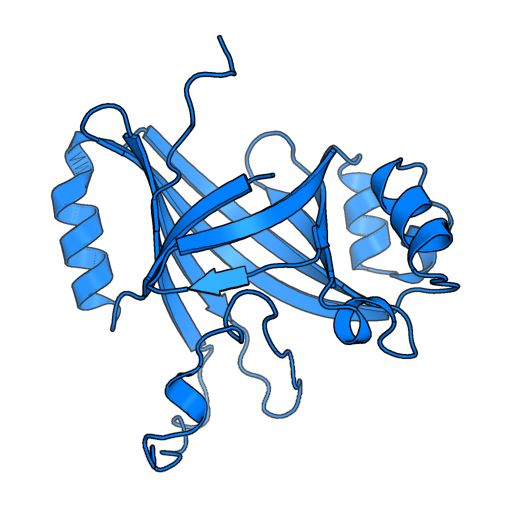C . CYS A 1 94 ? -1.094 1.894 14.881 1.00 97.12 94 CYS A C 1
ATOM 739 O O . CYS A 1 94 ? -1.748 0.890 15.144 1.00 97.12 94 CYS A O 1
ATOM 741 N N . ALA A 1 95 ? 0.077 1.818 14.245 1.00 94.88 95 ALA A N 1
ATOM 742 C CA . ALA A 1 95 ? 0.686 0.541 13.883 1.00 94.88 95 ALA A CA 1
ATOM 743 C C . ALA A 1 95 ? 1.135 -0.266 15.111 1.00 94.88 95 ALA A C 1
ATOM 745 O O . ALA A 1 95 ? 1.041 -1.492 15.093 1.00 94.88 95 ALA A O 1
ATOM 746 N N . ASP A 1 96 ? 1.597 0.417 16.160 1.00 95.00 96 ASP A N 1
ATOM 747 C CA . ASP A 1 96 ? 1.948 -0.194 17.447 1.00 95.00 96 ASP A CA 1
ATOM 748 C C . ASP A 1 96 ? 0.702 -0.572 18.267 1.00 95.00 96 ASP A C 1
ATOM 750 O O . ASP A 1 96 ? 0.625 -1.657 18.840 1.00 95.00 96 ASP A O 1
ATOM 754 N N . GLN A 1 97 ? -0.308 0.304 18.281 1.00 96.06 97 GLN A N 1
ATOM 755 C CA . GLN A 1 97 ? -1.555 0.129 19.028 1.00 96.06 97 GLN A CA 1
ATOM 756 C C . GLN A 1 97 ? -2.762 0.366 18.105 1.00 96.06 97 GLN A C 1
ATOM 758 O O . GLN A 1 97 ? -3.209 1.511 17.976 1.00 96.06 97 GLN A O 1
ATOM 763 N N . PRO A 1 98 ? -3.311 -0.699 17.482 1.00 95.75 98 PRO A N 1
ATOM 764 C CA . PRO A 1 98 ? -4.398 -0.601 16.504 1.00 95.75 98 PRO A CA 1
ATOM 765 C C . PRO A 1 98 ? -5.632 0.167 16.987 1.00 95.75 98 PRO A C 1
ATOM 767 O O . PRO A 1 98 ? -6.255 0.862 16.190 1.00 95.75 98 PRO A O 1
ATOM 770 N N . ASP A 1 99 ? -5.949 0.127 18.284 1.00 94.62 99 ASP A N 1
ATOM 771 C CA . ASP A 1 99 ? -7.087 0.857 18.863 1.00 94.62 99 ASP A CA 1
ATOM 772 C C . ASP A 1 99 ? -7.011 2.375 18.636 1.00 94.62 99 ASP A C 1
ATOM 774 O O . ASP A 1 99 ? -8.041 3.041 18.530 1.00 94.62 99 ASP A O 1
ATOM 778 N N . LYS A 1 100 ? -5.805 2.940 18.474 1.00 96.69 100 LYS A N 1
ATOM 779 C CA . LYS A 1 100 ? -5.624 4.372 18.182 1.00 96.69 100 LYS A CA 1
ATOM 780 C C . LYS A 1 100 ? -6.193 4.788 16.824 1.00 96.69 100 LYS A C 1
ATOM 782 O O . LYS A 1 100 ? -6.510 5.962 16.652 1.00 96.69 100 LYS A O 1
ATOM 787 N N . LEU A 1 101 ? -6.408 3.848 15.897 1.00 96.19 101 LEU A N 1
ATOM 788 C CA . LEU A 1 101 ? -7.113 4.110 14.635 1.00 96.19 101 LEU A CA 1
ATOM 789 C C . LEU A 1 101 ? -8.557 4.584 14.856 1.00 96.19 101 LEU A C 1
ATOM 791 O O . LEU A 1 101 ? -9.111 5.274 14.001 1.00 96.19 101 LEU A O 1
ATOM 795 N N . MET A 1 102 ? -9.174 4.245 15.993 1.00 95.88 102 MET A N 1
ATOM 796 C CA . MET A 1 102 ? -10.523 4.715 16.317 1.00 95.88 102 MET A CA 1
ATOM 797 C C . MET A 1 102 ? -10.565 6.218 16.592 1.00 95.88 102 MET A C 1
ATOM 799 O O . MET A 1 102 ? -11.548 6.863 16.237 1.00 95.88 102 MET A O 1
ATOM 803 N N . SER A 1 103 ? -9.498 6.768 17.174 1.00 94.81 103 SER A N 1
ATOM 804 C CA . SER A 1 103 ? -9.410 8.177 17.575 1.00 94.81 103 SER A CA 1
ATOM 805 C C . SER A 1 103 ? -8.673 9.056 16.565 1.00 94.81 103 SER A C 1
ATOM 807 O O . SER A 1 103 ? -8.641 10.271 16.730 1.00 94.81 103 SER A O 1
ATOM 809 N N . ALA A 1 104 ? -8.049 8.465 15.545 1.00 95.12 104 ALA A N 1
ATOM 810 C CA . ALA A 1 104 ? -7.342 9.213 14.519 1.00 95.12 104 ALA A CA 1
ATOM 811 C C . ALA A 1 104 ? -8.328 9.975 13.617 1.00 95.12 104 ALA A C 1
ATOM 813 O O . ALA A 1 104 ? -9.264 9.398 13.047 1.00 95.12 104 ALA A O 1
ATOM 814 N N . GLU A 1 105 ? -8.087 11.277 13.473 1.00 95.06 105 GLU A N 1
ATOM 815 C CA . GLU A 1 105 ? -8.816 12.148 12.556 1.00 95.06 105 GLU A CA 1
ATOM 816 C C . GLU A 1 105 ? -8.354 11.873 11.122 1.00 95.06 105 GLU A C 1
ATOM 818 O O . GLU A 1 105 ? -7.247 12.221 10.722 1.00 95.06 105 GLU A O 1
ATOM 823 N N . SER A 1 106 ? -9.195 11.179 10.360 1.00 96.94 106 SER A N 1
ATOM 824 C CA . SER A 1 106 ? -8.961 10.861 8.952 1.00 96.94 106 SER A CA 1
ATOM 825 C C . SER A 1 106 ? -10.301 10.608 8.283 1.00 96.94 106 SER A C 1
ATOM 827 O O . SER A 1 106 ? -11.146 9.874 8.809 1.00 96.94 106 SER A O 1
ATOM 829 N N . ARG A 1 107 ? -10.485 11.181 7.095 1.00 97.44 107 ARG A N 1
ATOM 830 C CA . ARG A 1 107 ? -11.668 10.948 6.264 1.00 97.44 107 ARG A CA 1
ATOM 831 C C . ARG A 1 107 ? -11.799 9.470 5.890 1.00 97.44 107 ARG A C 1
ATOM 833 O O . ARG A 1 107 ? -12.901 8.924 5.947 1.00 97.44 107 ARG A O 1
ATOM 840 N N . VAL A 1 108 ? -10.691 8.816 5.537 1.00 97.38 108 VAL A N 1
ATOM 841 C CA . VAL A 1 108 ? -10.667 7.384 5.190 1.00 97.38 108 VAL A CA 1
ATOM 842 C C . VAL A 1 108 ? -11.070 6.523 6.389 1.00 97.38 108 VAL A C 1
ATOM 844 O O . VAL A 1 108 ? -11.879 5.606 6.240 1.00 97.38 108 VAL A O 1
ATOM 847 N N . LEU A 1 109 ? -10.564 6.825 7.588 1.00 97.06 109 LEU A N 1
ATOM 848 C CA . LEU A 1 109 ? -10.916 6.076 8.798 1.00 97.06 109 LEU A CA 1
ATOM 849 C C . LEU A 1 109 ? -12.368 6.312 9.233 1.00 97.06 109 LEU A C 1
ATOM 851 O O . LEU A 1 109 ? -13.040 5.353 9.614 1.00 97.06 109 LEU A O 1
ATOM 855 N N . SER A 1 110 ? -12.886 7.539 9.114 1.00 96.94 110 SER A N 1
ATOM 856 C CA . SER A 1 110 ? -14.313 7.821 9.337 1.00 96.94 110 SER A CA 1
ATOM 857 C C . SER A 1 110 ? -15.193 6.990 8.412 1.00 96.94 110 SER A C 1
ATOM 859 O O . SER A 1 110 ? -16.091 6.294 8.884 1.00 96.94 110 SER A O 1
ATOM 861 N N . LYS A 1 111 ? -14.851 6.940 7.120 1.00 96.00 111 LYS A N 1
ATOM 862 C CA . LYS A 1 111 ? -15.550 6.109 6.137 1.00 96.00 111 LYS A CA 1
ATOM 863 C C . LYS A 1 111 ? -15.540 4.627 6.509 1.00 96.00 111 LYS A C 1
ATOM 865 O O . LYS A 1 111 ? -16.558 3.958 6.378 1.00 96.00 111 LYS A O 1
ATOM 870 N N . VAL A 1 112 ? -14.416 4.100 6.999 1.00 96.06 112 VAL A N 1
ATOM 871 C CA . VAL A 1 112 ? -14.342 2.708 7.473 1.00 96.06 112 VAL A CA 1
ATOM 872 C C . VAL A 1 112 ? -15.315 2.459 8.628 1.00 96.06 112 VAL A C 1
ATOM 874 O O . VAL A 1 112 ? -16.063 1.482 8.597 1.00 96.06 112 VAL A O 1
ATOM 877 N N . ARG A 1 113 ? -15.339 3.336 9.634 1.00 96.00 113 ARG A N 1
ATOM 878 C CA . ARG A 1 113 ? -16.233 3.180 10.791 1.00 96.00 113 ARG A CA 1
ATOM 879 C C . ARG A 1 113 ? -17.704 3.259 10.381 1.00 96.00 113 ARG A C 1
ATOM 881 O O . ARG A 1 113 ? -18.491 2.405 10.775 1.00 96.00 113 ARG A O 1
ATOM 888 N N . GLU A 1 114 ? -18.052 4.235 9.551 1.00 95.38 114 GLU A N 1
ATOM 889 C CA . GLU A 1 114 ? -19.433 4.517 9.148 1.00 95.38 114 GLU A CA 1
ATOM 890 C C . GLU A 1 114 ? -19.961 3.517 8.113 1.00 95.38 114 GLU A C 1
ATOM 892 O O . GLU A 1 114 ? -21.011 2.909 8.310 1.00 95.38 114 GLU A O 1
ATOM 897 N N . GLU A 1 115 ? -19.232 3.294 7.015 1.00 94.88 115 GLU A N 1
ATOM 898 C CA . GLU A 1 115 ? -19.715 2.450 5.919 1.00 94.88 115 GLU A CA 1
ATOM 899 C C . GLU A 1 115 ? -19.552 0.959 6.203 1.00 94.88 115 GLU A C 1
ATOM 901 O O . GLU A 1 115 ? -20.337 0.158 5.683 1.00 94.88 115 GLU A O 1
ATOM 906 N N . PHE A 1 116 ? -18.533 0.563 6.974 1.00 93.62 116 PHE A N 1
ATOM 907 C CA . PHE A 1 116 ? -18.235 -0.842 7.272 1.00 93.62 116 PHE A CA 1
ATOM 908 C C . PHE A 1 116 ? -18.653 -1.273 8.679 1.00 93.62 116 PHE A C 1
ATOM 910 O O . PHE A 1 116 ? -18.665 -2.473 8.943 1.00 93.62 116 PHE A O 1
ATOM 917 N N . GLY A 1 117 ? -19.068 -0.339 9.542 1.00 94.25 117 GLY A N 1
ATOM 918 C CA . GLY A 1 117 ? -19.551 -0.644 10.890 1.00 94.25 117 GLY A CA 1
ATOM 919 C C . GLY A 1 117 ? -18.450 -1.129 11.833 1.00 94.25 117 GLY A C 1
ATOM 920 O O . GLY A 1 117 ? -18.724 -1.901 12.749 1.00 94.25 117 GLY A O 1
ATOM 921 N N . VAL A 1 118 ? -17.200 -0.724 11.589 1.00 94.94 118 VAL A N 1
ATOM 922 C CA . VAL A 1 118 ? -16.045 -1.137 12.396 1.00 94.94 118 VAL A CA 1
ATOM 923 C C . VAL A 1 118 ? -16.035 -0.368 13.719 1.00 94.94 118 VAL A C 1
ATOM 925 O O . VAL A 1 118 ? -15.955 0.859 13.728 1.00 94.94 118 VAL A O 1
ATOM 928 N N . LEU A 1 119 ? -16.098 -1.098 14.837 1.00 93.69 119 LEU A N 1
ATOM 929 C CA . LEU A 1 119 ? -16.138 -0.534 16.198 1.00 93.69 119 LEU A CA 1
ATOM 930 C C . LEU A 1 119 ? -14.793 -0.595 16.941 1.00 93.69 119 LEU A C 1
ATOM 932 O O . LEU A 1 119 ? -14.667 -0.063 18.039 1.00 93.69 119 LEU A O 1
ATOM 936 N N . GLY A 1 120 ? -13.802 -1.259 16.358 1.00 95.69 120 GLY A N 1
ATOM 937 C CA . GLY A 1 120 ? -12.452 -1.411 16.889 1.00 95.69 120 GLY A CA 1
ATOM 938 C C . GLY A 1 120 ? -11.566 -2.052 15.830 1.00 95.69 120 GLY A C 1
ATOM 939 O O . GLY A 1 120 ? -12.084 -2.660 14.894 1.00 95.69 120 GLY A O 1
ATOM 940 N N . PHE A 1 121 ? -10.249 -1.924 15.960 1.00 96.38 121 PHE A N 1
ATOM 941 C CA . PHE A 1 121 ? -9.309 -2.432 14.963 1.00 96.38 121 PHE A CA 1
ATOM 942 C C . PHE A 1 121 ? -8.367 -3.467 15.559 1.00 96.38 121 PHE A C 1
ATOM 944 O O . PHE A 1 121 ? -7.884 -3.328 16.676 1.00 96.38 121 PHE A O 1
ATOM 951 N N . VAL A 1 122 ? -8.043 -4.479 14.760 1.00 95.06 122 VAL A N 1
ATOM 952 C CA . VAL A 1 122 ? -6.968 -5.427 15.042 1.00 95.06 122 VAL A CA 1
ATOM 953 C C . VAL A 1 122 ? -5.884 -5.310 13.978 1.00 95.06 122 VAL A C 1
ATOM 955 O O . VAL A 1 122 ? -6.162 -5.139 12.789 1.00 95.06 122 VAL A O 1
ATOM 958 N N . GLY A 1 123 ? -4.626 -5.398 14.407 1.00 94.06 123 GLY A N 1
ATOM 959 C CA . GLY A 1 123 ? -3.483 -5.445 13.504 1.00 94.06 123 GLY A CA 1
ATOM 960 C C . GLY A 1 123 ? -3.333 -6.842 12.911 1.00 94.06 123 GLY A C 1
ATOM 961 O O . GLY A 1 123 ? -3.156 -7.816 13.639 1.00 94.06 123 GLY A O 1
ATOM 962 N N . LEU A 1 124 ? -3.358 -6.945 11.584 1.00 92.75 124 LEU A N 1
ATOM 963 C CA . LEU A 1 124 ? -3.162 -8.210 10.872 1.00 92.75 124 LEU A CA 1
ATOM 964 C C . LEU A 1 124 ? -1.682 -8.497 10.566 1.00 92.75 124 LEU A C 1
ATOM 966 O O . LEU A 1 124 ? -1.344 -9.544 10.018 1.00 92.75 124 LEU A O 1
ATOM 970 N N . GLY A 1 125 ? -0.793 -7.566 10.911 1.00 90.56 125 GLY A N 1
ATOM 971 C CA . GLY A 1 125 ? 0.623 -7.610 10.568 1.00 90.56 125 GLY A CA 1
ATOM 972 C C . GLY A 1 125 ? 0.930 -6.859 9.275 1.00 90.56 125 GLY A C 1
ATOM 973 O O . GLY A 1 125 ? 0.141 -6.047 8.787 1.00 90.56 125 GLY A O 1
ATOM 974 N N . GLY A 1 126 ? 2.122 -7.097 8.737 1.00 89.62 126 GLY A N 1
ATOM 975 C CA . GLY A 1 126 ? 2.628 -6.321 7.619 1.00 89.62 126 GLY A CA 1
ATOM 976 C C . GLY A 1 126 ? 3.845 -6.926 6.940 1.00 89.62 126 GLY A C 1
ATOM 977 O O . GLY A 1 126 ? 4.362 -7.970 7.340 1.00 89.62 126 GLY A O 1
ATOM 978 N N . PHE A 1 127 ? 4.299 -6.254 5.890 1.00 88.94 127 PHE A N 1
ATOM 979 C CA . PHE A 1 127 ? 5.461 -6.656 5.107 1.00 88.94 127 PHE A CA 1
ATOM 980 C C . PHE A 1 127 ? 6.209 -5.442 4.559 1.00 88.94 127 PHE A C 1
ATOM 982 O O . PHE A 1 127 ? 5.673 -4.332 4.468 1.00 88.94 127 PHE A O 1
ATOM 989 N N . ARG A 1 128 ? 7.458 -5.672 4.150 1.00 90.12 128 ARG A N 1
ATOM 990 C CA . ARG A 1 128 ? 8.285 -4.658 3.492 1.00 90.12 128 ARG A CA 1
ATOM 991 C C . ARG A 1 128 ? 8.259 -4.843 1.986 1.00 90.12 128 ARG A C 1
ATOM 993 O O . ARG A 1 128 ? 8.217 -5.968 1.491 1.00 90.12 128 ARG A O 1
ATOM 1000 N N . ASN A 1 129 ? 8.301 -3.735 1.268 1.00 89.00 129 ASN A N 1
ATOM 1001 C CA . ASN A 1 129 ? 8.318 -3.709 -0.181 1.00 89.00 129 ASN A CA 1
ATOM 1002 C C . ASN A 1 129 ? 9.350 -2.684 -0.663 1.00 89.00 129 ASN A C 1
ATOM 1004 O O . ASN A 1 129 ? 9.424 -1.575 -0.139 1.00 89.00 129 ASN A O 1
ATOM 1008 N N . VAL A 1 130 ? 10.162 -3.076 -1.638 1.00 91.31 130 VAL A N 1
ATOM 1009 C CA . VAL A 1 130 ? 11.018 -2.170 -2.403 1.00 91.31 130 VAL A CA 1
ATOM 1010 C C . VAL A 1 130 ? 10.383 -2.025 -3.774 1.00 91.31 130 VAL A C 1
ATOM 1012 O O . VAL A 1 130 ? 10.118 -3.029 -4.432 1.00 91.31 130 VAL A O 1
ATOM 1015 N N . ARG A 1 131 ? 10.124 -0.784 -4.176 1.00 92.88 131 ARG A N 1
ATOM 1016 C CA . ARG A 1 131 ? 9.483 -0.448 -5.442 1.00 92.88 131 ARG A CA 1
ATOM 1017 C C . ARG A 1 131 ? 10.422 0.370 -6.298 1.00 92.88 131 ARG A C 1
ATOM 1019 O O . ARG A 1 131 ? 10.718 1.510 -5.946 1.00 92.88 131 ARG A O 1
ATOM 1026 N N . ASP A 1 132 ? 10.813 -0.179 -7.435 1.00 92.62 132 ASP A N 1
ATOM 1027 C CA . ASP A 1 132 ? 11.484 0.576 -8.484 1.00 92.62 132 ASP A CA 1
ATOM 1028 C C . ASP A 1 132 ? 10.445 1.156 -9.443 1.00 92.62 132 ASP A C 1
ATOM 1030 O O . ASP A 1 132 ? 9.525 0.466 -9.887 1.00 92.62 132 ASP A O 1
ATOM 1034 N N . VAL A 1 133 ? 10.576 2.444 -9.740 1.00 92.06 133 VAL A N 1
ATOM 1035 C CA . VAL A 1 133 ? 9.694 3.191 -10.633 1.00 92.06 133 VAL A CA 1
ATOM 1036 C C . VAL A 1 133 ? 10.447 3.514 -11.914 1.00 92.06 133 VAL A C 1
ATOM 1038 O O . VAL A 1 133 ? 11.566 4.025 -11.862 1.00 92.06 133 VAL A O 1
ATOM 1041 N N . TYR A 1 134 ? 9.807 3.261 -13.052 1.00 91.62 134 TYR A N 1
ATOM 1042 C CA . TYR A 1 134 ? 10.360 3.523 -14.376 1.00 91.62 134 TYR A CA 1
ATOM 1043 C C . TYR A 1 134 ? 9.371 4.315 -15.233 1.00 91.62 134 TYR A C 1
ATOM 1045 O O . TYR A 1 134 ? 8.159 4.099 -15.135 1.00 91.62 134 TYR A O 1
ATOM 1053 N N . ASP A 1 135 ? 9.891 5.185 -16.095 1.00 92.50 135 ASP A N 1
ATOM 1054 C CA . ASP A 1 135 ? 9.131 5.826 -17.171 1.00 92.50 135 ASP A CA 1
ATOM 1055 C C . ASP A 1 135 ? 9.500 5.174 -18.503 1.00 92.50 135 ASP A C 1
ATOM 1057 O O . ASP A 1 135 ? 10.577 5.392 -19.060 1.00 92.50 135 ASP A O 1
ATOM 1061 N N . TRP A 1 136 ? 8.609 4.323 -19.002 1.00 89.19 136 TRP A N 1
ATOM 1062 C CA . TRP A 1 136 ? 8.853 3.535 -20.198 1.00 89.19 136 TRP A CA 1
ATOM 1063 C C . TRP A 1 136 ? 7.718 3.719 -21.195 1.00 89.19 136 TRP A C 1
ATOM 1065 O O . TRP A 1 136 ? 6.580 3.328 -20.942 1.00 89.19 136 TRP A O 1
ATOM 1075 N N . LYS A 1 137 ? 8.041 4.291 -22.361 1.00 91.12 137 LYS A N 1
ATOM 1076 C CA . LYS A 1 137 ? 7.080 4.570 -23.443 1.00 91.12 137 LYS A CA 1
ATOM 1077 C C . LYS A 1 137 ? 5.883 5.425 -22.986 1.00 91.12 137 LYS A C 1
ATOM 1079 O O . LYS A 1 137 ? 4.759 5.189 -23.422 1.00 91.12 137 LYS A O 1
ATOM 1084 N N . GLY A 1 138 ? 6.125 6.399 -22.104 1.00 87.94 138 GLY A N 1
ATOM 1085 C CA . GLY A 1 138 ? 5.084 7.269 -21.546 1.00 87.94 138 GLY A CA 1
ATOM 1086 C C . GLY A 1 138 ? 4.182 6.580 -20.519 1.00 87.94 138 GLY A C 1
ATOM 1087 O O . GLY A 1 138 ? 3.131 7.113 -20.165 1.00 87.94 138 GLY A O 1
ATOM 1088 N N . LEU A 1 139 ? 4.563 5.386 -20.054 1.00 87.75 139 LEU A N 1
ATOM 1089 C CA . LEU A 1 139 ? 3.868 4.637 -19.014 1.00 87.75 139 LEU A CA 1
ATOM 1090 C C . LEU A 1 139 ? 4.722 4.572 -17.752 1.00 87.75 139 LEU A C 1
ATOM 1092 O O . LEU A 1 139 ? 5.935 4.370 -17.804 1.00 87.75 139 LEU A O 1
ATOM 1096 N N . LYS A 1 140 ? 4.052 4.646 -16.600 1.00 89.50 140 LYS A N 1
ATOM 1097 C CA . LYS A 1 140 ? 4.684 4.447 -15.299 1.00 89.50 140 LYS A CA 1
ATOM 1098 C C . LYS A 1 140 ? 4.673 2.962 -14.935 1.00 89.50 140 LYS A C 1
ATOM 1100 O O . LYS A 1 140 ? 3.616 2.389 -14.648 1.00 89.50 140 LYS A O 1
ATOM 1105 N N . LEU A 1 141 ? 5.853 2.353 -14.910 1.00 90.94 141 LEU A N 1
ATOM 1106 C CA . LEU A 1 141 ? 6.047 0.985 -14.431 1.00 90.94 141 LEU A CA 1
ATOM 1107 C C . LEU A 1 141 ? 6.513 1.005 -12.976 1.00 90.94 141 LEU A C 1
ATOM 1109 O O . LEU A 1 141 ? 7.352 1.815 -12.593 1.00 90.94 141 LEU A O 1
ATOM 1113 N N . GLU A 1 142 ? 5.972 0.098 -12.174 1.00 91.38 142 GLU A N 1
ATOM 1114 C CA . GLU A 1 142 ? 6.332 -0.113 -10.776 1.00 91.38 142 GLU A CA 1
ATOM 1115 C C . GLU A 1 142 ? 6.728 -1.585 -10.603 1.00 91.38 142 GLU A C 1
ATOM 1117 O O . GLU A 1 142 ? 5.885 -2.476 -10.681 1.00 91.38 142 GLU A O 1
ATOM 1122 N N . VAL A 1 143 ? 8.012 -1.868 -10.398 1.00 90.44 143 VAL A N 1
ATOM 1123 C CA . VAL A 1 143 ? 8.507 -3.231 -10.159 1.00 90.44 143 VAL A CA 1
ATOM 1124 C C . VAL A 1 143 ? 8.727 -3.416 -8.663 1.00 90.44 143 VAL A C 1
ATOM 1126 O O . VAL A 1 143 ? 9.473 -2.668 -8.036 1.00 90.44 143 VAL A O 1
ATOM 1129 N N . ASP A 1 144 ? 8.046 -4.406 -8.097 1.00 89.31 144 ASP A N 1
ATOM 1130 C CA . ASP A 1 144 ? 7.925 -4.654 -6.668 1.00 89.31 144 ASP A CA 1
ATOM 1131 C C . ASP A 1 144 ? 8.731 -5.890 -6.233 1.00 89.31 144 ASP A C 1
ATOM 1133 O O . ASP A 1 144 ? 8.502 -7.025 -6.666 1.00 89.31 144 ASP A O 1
ATOM 1137 N N . GLU A 1 145 ? 9.614 -5.687 -5.260 1.00 88.75 145 GLU A N 1
ATOM 1138 C CA . GLU A 1 145 ? 10.213 -6.735 -4.442 1.00 88.75 145 GLU A CA 1
ATOM 1139 C C . GLU A 1 145 ? 9.578 -6.732 -3.054 1.00 88.75 145 GLU A C 1
ATOM 1141 O O . GLU A 1 145 ? 9.786 -5.825 -2.251 1.00 88.75 145 GLU A O 1
ATOM 1146 N N . THR A 1 146 ? 8.810 -7.773 -2.750 1.00 87.56 146 THR A N 1
ATOM 1147 C CA . THR A 1 146 ? 8.056 -7.892 -1.503 1.00 87.56 146 THR A CA 1
ATOM 1148 C C . THR A 1 146 ? 8.678 -8.947 -0.602 1.00 87.56 146 THR A C 1
ATOM 1150 O O . THR A 1 146 ? 8.801 -10.110 -0.982 1.00 87.56 146 THR A O 1
ATOM 1153 N N . ASN A 1 147 ? 9.042 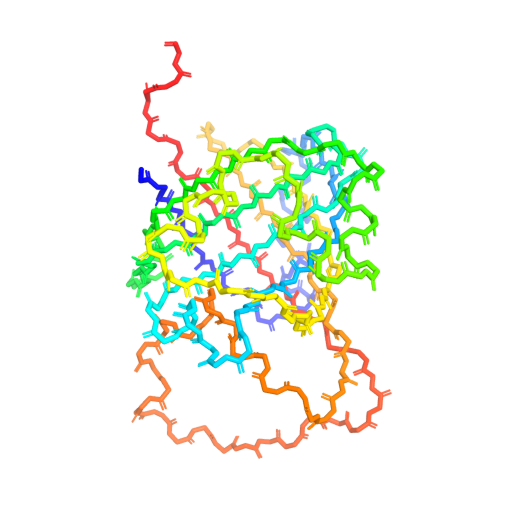-8.551 0.615 1.00 84.56 147 ASN A N 1
ATOM 1154 C CA . ASN A 1 147 ? 9.595 -9.439 1.629 1.00 84.56 147 ASN A CA 1
ATOM 1155 C C . ASN A 1 147 ? 8.524 -9.750 2.675 1.00 84.56 147 ASN A C 1
ATOM 1157 O O . ASN A 1 147 ? 8.162 -8.891 3.483 1.00 84.56 147 ASN A O 1
ATOM 1161 N N . ILE A 1 148 ? 8.015 -10.979 2.627 1.00 75.88 148 ILE A N 1
ATOM 1162 C CA . ILE A 1 148 ? 6.953 -11.468 3.495 1.00 75.88 148 ILE A CA 1
ATOM 1163 C C . ILE A 1 148 ? 7.596 -12.279 4.628 1.00 75.88 148 ILE A C 1
ATOM 1165 O O . ILE A 1 148 ? 8.247 -13.300 4.362 1.00 75.88 148 ILE A O 1
ATOM 1169 N N . PRO A 1 149 ? 7.403 -11.877 5.897 1.00 70.81 149 PRO A N 1
ATOM 1170 C CA . PRO A 1 149 ? 7.836 -12.681 7.028 1.00 70.81 149 PRO A CA 1
ATOM 1171 C C . PRO A 1 149 ? 7.114 -14.030 7.003 1.00 70.81 149 PRO A C 1
ATOM 1173 O O . PRO A 1 149 ? 5.888 -14.098 7.076 1.00 70.81 149 PRO A O 1
ATOM 1176 N N . THR A 1 150 ? 7.851 -15.133 6.910 1.00 53.41 150 THR A N 1
ATOM 1177 C CA . THR A 1 150 ? 7.242 -16.464 7.009 1.00 53.41 150 THR A CA 1
ATOM 1178 C C . THR A 1 150 ? 6.943 -16.773 8.470 1.00 53.41 150 THR A C 1
ATOM 1180 O O . THR A 1 150 ? 7.837 -17.178 9.214 1.00 53.41 150 THR A O 1
ATOM 1183 N N . ARG A 1 151 ? 5.683 -16.645 8.893 1.00 42.25 151 ARG A N 1
ATOM 1184 C CA . ARG A 1 151 ? 5.167 -17.366 10.065 1.00 42.25 151 ARG A CA 1
ATOM 1185 C C . ARG A 1 151 ? 4.040 -18.292 9.632 1.00 42.25 151 ARG A C 1
ATOM 1187 O O . ARG A 1 151 ? 3.061 -17.861 9.038 1.00 42.25 151 ARG A O 1
ATOM 1194 N N . LYS A 1 152 ? 4.192 -19.577 9.969 1.00 32.44 152 LYS A N 1
ATOM 1195 C CA . LYS A 1 152 ? 3.344 -20.711 9.568 1.00 32.44 152 LYS A CA 1
ATOM 1196 C C . LYS A 1 152 ? 1.842 -20.584 9.901 1.00 32.44 152 LYS A C 1
ATOM 1198 O O . LYS A 1 152 ? 1.113 -21.484 9.512 1.00 32.44 152 LYS A O 1
ATOM 1203 N N . HIS A 1 153 ? 1.364 -19.561 10.616 1.00 33.53 153 HIS A N 1
ATOM 1204 C CA . HIS A 1 153 ? 0.009 -19.519 11.203 1.00 33.53 153 HIS A CA 1
ATOM 1205 C C . HIS A 1 153 ? -0.679 -18.137 11.148 1.00 33.53 153 HIS A C 1
ATOM 1207 O O . HIS A 1 153 ? -1.526 -17.836 11.982 1.00 33.53 153 HIS A O 1
ATOM 1213 N N . GLN A 1 154 ? -0.358 -17.280 10.178 1.00 29.25 154 GLN A N 1
ATOM 1214 C CA . GLN A 1 154 ? -1.213 -16.124 9.884 1.00 29.25 154 GLN A CA 1
ATOM 1215 C C . GLN A 1 154 ? -1.785 -16.297 8.485 1.00 29.25 154 GLN A C 1
ATOM 1217 O O . GLN A 1 154 ? -1.089 -16.151 7.482 1.00 29.25 154 GLN A O 1
ATOM 1222 N N . SER A 1 155 ? -3.063 -16.665 8.432 1.00 26.61 155 SER A N 1
ATOM 1223 C CA . SER A 1 155 ? -3.898 -16.700 7.237 1.00 26.61 155 SER A CA 1
ATOM 1224 C C . SER A 1 155 ? -4.163 -15.275 6.744 1.00 26.61 155 SER A C 1
ATOM 1226 O O . SER A 1 155 ? -5.302 -14.827 6.654 1.00 26.61 155 SER A O 1
ATOM 1228 N N . LEU A 1 156 ? -3.101 -14.544 6.402 1.00 31.45 156 LEU A N 1
ATOM 1229 C CA . LEU A 1 156 ? -3.218 -13.293 5.680 1.00 31.45 156 LEU A CA 1
ATOM 1230 C C . LEU A 1 156 ? -3.592 -13.649 4.238 1.00 31.45 156 LEU A C 1
ATOM 1232 O O . LEU A 1 156 ? -2.740 -13.828 3.367 1.00 31.45 156 LEU A O 1
ATOM 1236 N N . ARG A 1 157 ? -4.893 -13.834 3.991 1.00 26.98 157 ARG A N 1
ATOM 1237 C CA . ARG A 1 157 ? -5.427 -13.873 2.631 1.00 26.98 157 ARG A CA 1
ATOM 1238 C C . ARG A 1 157 ? -5.224 -12.476 2.063 1.00 26.98 157 ARG A C 1
ATOM 1240 O O . ARG A 1 157 ? -5.978 -11.555 2.355 1.00 26.98 157 ARG A O 1
ATOM 1247 N N . PHE A 1 158 ? -4.153 -12.308 1.297 1.00 36.81 158 PHE A N 1
ATOM 1248 C CA . PHE A 1 158 ? -3.883 -11.082 0.567 1.00 36.81 158 PHE A CA 1
ATOM 1249 C C . PHE A 1 158 ? -5.068 -10.801 -0.365 1.00 36.81 158 PHE A C 1
ATOM 1251 O O . PHE A 1 158 ? -5.208 -11.429 -1.414 1.00 36.81 158 PHE A O 1
ATOM 1258 N N . PHE A 1 159 ? -5.907 -9.829 -0.006 1.00 32.69 159 PHE A N 1
ATOM 1259 C CA . PHE A 1 159 ? -7.035 -9.385 -0.834 1.00 32.69 159 PHE A CA 1
ATOM 1260 C C . PHE A 1 159 ? -6.601 -8.799 -2.190 1.00 32.69 159 PHE A C 1
ATOM 1262 O O . PHE A 1 159 ? -7.426 -8.633 -3.079 1.00 32.69 159 PHE A O 1
ATOM 1269 N N . GLY A 1 160 ? -5.300 -8.551 -2.385 1.00 30.92 160 GLY A N 1
ATOM 1270 C CA . GLY A 1 160 ? -4.718 -8.183 -3.679 1.00 30.92 160 GLY A CA 1
ATOM 1271 C C . GLY A 1 160 ? -4.220 -9.349 -4.544 1.00 30.92 160 GLY A C 1
ATOM 1272 O O . GLY A 1 160 ? -3.817 -9.097 -5.674 1.00 30.92 160 GLY A O 1
ATOM 1273 N N . LEU A 1 161 ? -4.217 -10.589 -4.035 1.00 33.50 161 LEU A N 1
ATOM 1274 C CA . LEU A 1 161 ? -3.759 -11.794 -4.752 1.00 33.50 161 LEU A CA 1
ATOM 1275 C C . LEU A 1 161 ? -4.841 -12.884 -4.862 1.00 33.50 161 LEU A C 1
ATOM 1277 O O . LEU A 1 161 ? -4.680 -13.829 -5.629 1.00 33.50 161 LEU A O 1
ATOM 1281 N N . ALA A 1 162 ? -5.942 -12.767 -4.114 1.00 29.52 162 ALA A N 1
ATOM 1282 C CA . ALA A 1 162 ? -6.985 -13.792 -4.028 1.00 29.52 162 ALA A CA 1
ATOM 1283 C C . ALA A 1 162 ? -8.142 -13.639 -5.036 1.00 29.52 162 ALA A C 1
ATOM 1285 O O . ALA A 1 162 ? -9.145 -14.334 -4.920 1.00 29.52 162 ALA A O 1
ATOM 1286 N N . SER A 1 163 ? -8.018 -12.771 -6.039 1.00 30.58 163 SER A N 1
ATOM 1287 C CA . SER A 1 163 ? -8.948 -12.697 -7.177 1.00 30.58 163 SER A CA 1
ATOM 1288 C C . SER A 1 163 ? -8.323 -13.275 -8.451 1.00 30.58 163 SER A C 1
ATOM 1290 O O . SER A 1 163 ? -8.502 -12.756 -9.543 1.00 30.58 163 SER A O 1
ATOM 129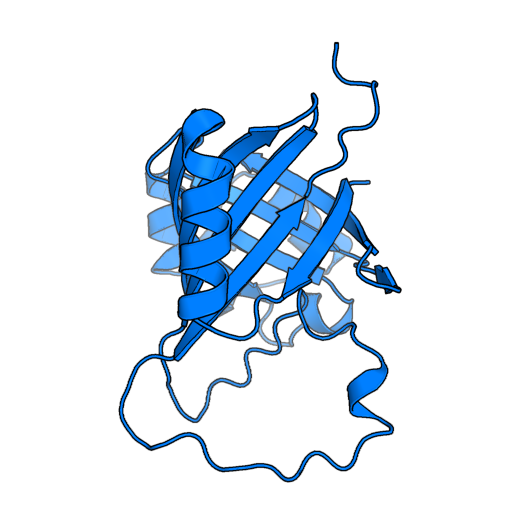2 N N . CYS A 1 164 ? -7.583 -14.377 -8.309 1.00 25.38 164 CYS A N 1
ATOM 1293 C CA . CYS A 1 164 ? -7.236 -15.249 -9.424 1.00 25.38 164 CYS A CA 1
ATOM 1294 C C . CYS A 1 164 ? -8.205 -16.449 -9.401 1.00 25.38 164 CYS A C 1
ATOM 1296 O O . CYS A 1 164 ? -8.105 -17.265 -8.482 1.00 25.38 164 CYS A O 1
ATOM 1298 N N . PRO A 1 165 ? -9.139 -16.596 -10.362 1.00 23.89 165 PRO A N 1
ATOM 1299 C CA . PRO A 1 165 ? -10.047 -17.744 -10.403 1.00 23.89 165 PRO A CA 1
ATOM 1300 C C . PRO A 1 165 ? -9.360 -19.077 -10.765 1.00 23.89 165 PRO A C 1
ATOM 1302 O O . PRO A 1 165 ? -10.019 -20.106 -10.832 1.00 23.89 165 PRO A O 1
ATOM 1305 N N . LEU A 1 166 ? -8.033 -19.113 -10.925 1.00 27.00 166 LEU A N 1
ATOM 1306 C CA . LEU A 1 166 ? -7.289 -20.333 -11.263 1.00 27.00 166 LEU A CA 1
ATOM 1307 C C . LEU A 1 166 ? -6.921 -21.234 -10.072 1.00 27.00 166 LEU A C 1
ATOM 1309 O O . LEU A 1 166 ? -6.266 -22.253 -10.263 1.00 27.00 166 LEU A O 1
ATOM 1313 N N . VAL A 1 167 ? -7.360 -20.922 -8.849 1.00 28.72 167 VAL A N 1
ATOM 1314 C CA . VAL A 1 167 ? -7.164 -21.828 -7.694 1.00 28.72 167 VAL A CA 1
ATOM 1315 C C . VAL A 1 167 ? -8.263 -22.906 -7.614 1.00 28.72 167 VAL A C 1
ATOM 1317 O O . VAL A 1 167 ? -8.225 -23.761 -6.737 1.00 28.72 167 VAL A O 1
AT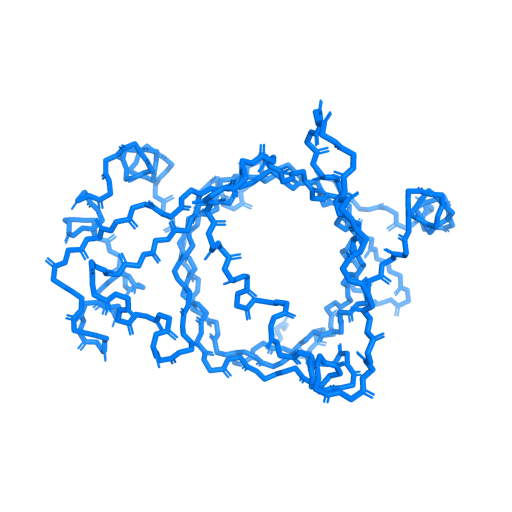OM 1320 N N . SER A 1 168 ? -9.228 -22.911 -8.543 1.00 26.22 168 SER A N 1
ATOM 1321 C CA . SER A 1 168 ? -10.330 -23.884 -8.558 1.00 26.22 168 SER A CA 1
ATOM 1322 C C . SER A 1 168 ? -10.168 -25.042 -9.554 1.00 26.22 168 SER A C 1
ATOM 1324 O O . SER A 1 168 ? -10.922 -26.002 -9.438 1.00 26.22 168 SER A O 1
ATOM 1326 N N . GLU A 1 169 ? -9.235 -24.998 -10.514 1.00 25.06 169 GLU A N 1
ATOM 1327 C CA . GLU A 1 169 ? -9.199 -26.012 -11.595 1.00 25.06 169 GLU A CA 1
ATOM 1328 C C . GLU A 1 169 ? -7.826 -26.594 -11.945 1.00 25.06 169 GLU A C 1
ATOM 1330 O O . GLU A 1 169 ? -7.742 -27.519 -12.747 1.00 25.06 169 GLU A O 1
ATOM 1335 N N . CYS A 1 170 ? -6.751 -26.173 -11.285 1.00 22.09 170 CYS A N 1
ATOM 1336 C CA . CYS A 1 170 ? -5.497 -26.915 -11.344 1.00 22.09 170 CYS A CA 1
ATOM 1337 C C . CYS A 1 170 ? -5.229 -27.517 -9.974 1.00 22.09 170 CYS A C 1
ATOM 1339 O O . CYS A 1 170 ? -5.004 -26.784 -9.011 1.00 22.09 170 CYS A O 1
ATOM 1341 N N . GLY A 1 171 ? -5.232 -28.850 -9.901 1.00 25.58 171 GLY A N 1
ATOM 1342 C CA . GLY A 1 171 ? -4.698 -29.628 -8.786 1.00 25.58 171 GLY A CA 1
ATOM 1343 C C . GLY A 1 171 ? -3.207 -29.352 -8.591 1.00 25.58 171 GLY A C 1
ATOM 1344 O O . GLY A 1 171 ? -2.363 -30.190 -8.890 1.00 25.58 171 GLY A O 1
ATOM 1345 N N . ALA A 1 172 ? -2.878 -28.156 -8.110 1.00 25.47 172 ALA A N 1
ATOM 1346 C CA . ALA A 1 172 ? -1.553 -27.799 -7.662 1.00 25.47 172 ALA A CA 1
ATOM 1347 C C . ALA A 1 172 ? -1.345 -28.498 -6.321 1.00 25.47 172 ALA A C 1
ATOM 1349 O O . ALA A 1 172 ? -1.857 -28.072 -5.284 1.00 25.47 172 ALA A O 1
ATOM 1350 N N . GLN A 1 173 ? -0.629 -29.619 -6.374 1.00 23.22 173 GLN A N 1
ATOM 1351 C CA . GLN A 1 173 ? -0.064 -30.262 -5.201 1.00 23.22 173 GLN A CA 1
ATOM 1352 C C . GLN A 1 173 ? 0.631 -29.195 -4.349 1.00 23.22 173 GLN A C 1
ATOM 1354 O O . GLN A 1 173 ? 1.478 -28.434 -4.821 1.00 23.22 173 GLN A O 1
ATOM 1359 N N . LEU A 1 174 ? 0.196 -29.113 -3.094 1.00 28.66 174 LEU A N 1
ATOM 1360 C CA . LEU A 1 174 ? 0.827 -28.339 -2.038 1.00 28.66 174 LEU A CA 1
ATOM 1361 C C . LEU A 1 174 ? 2.230 -28.906 -1.806 1.00 28.66 174 LEU A C 1
ATOM 1363 O O . LEU A 1 174 ? 2.412 -29.778 -0.962 1.00 28.66 174 LEU A O 1
ATOM 1367 N N . GLU A 1 175 ? 3.219 -28.421 -2.548 1.00 24.59 175 GLU A N 1
ATOM 1368 C CA . GLU A 1 175 ? 4.612 -28.654 -2.186 1.00 24.59 175 GLU A CA 1
ATOM 1369 C C . GLU A 1 175 ? 4.927 -27.819 -0.932 1.00 24.59 175 GLU A C 1
ATOM 1371 O O . GLU A 1 175 ? 4.755 -26.590 -0.940 1.00 24.59 175 GLU A O 1
ATOM 1376 N N . PRO A 1 176 ? 5.345 -28.449 0.180 1.00 27.28 176 PRO A N 1
ATOM 1377 C CA . PRO A 1 176 ? 5.695 -27.725 1.386 1.00 27.28 176 PRO A CA 1
ATOM 1378 C C . PRO A 1 176 ? 6.927 -26.858 1.112 1.00 27.28 176 PRO A C 1
ATOM 1380 O O . PRO A 1 176 ? 8.012 -27.355 0.816 1.00 27.28 176 PRO A O 1
ATOM 1383 N N . LEU A 1 177 ? 6.769 -25.537 1.241 1.00 39.47 177 LEU A N 1
ATOM 1384 C CA . LEU A 1 177 ? 7.902 -24.616 1.193 1.00 39.47 177 LEU A CA 1
ATOM 1385 C C . LEU A 1 177 ? 8.935 -25.009 2.267 1.00 39.47 177 LEU A C 1
ATOM 1387 O O . LEU A 1 177 ? 8.547 -25.293 3.409 1.00 39.47 177 LEU A O 1
ATOM 1391 N N . PRO A 1 178 ? 10.241 -24.997 1.936 1.00 29.28 178 PRO A N 1
ATOM 1392 C CA . PRO A 1 178 ? 11.288 -25.420 2.851 1.00 29.28 178 PRO A CA 1
ATOM 1393 C C . PRO A 1 178 ? 11.235 -24.590 4.134 1.00 29.28 178 PRO A C 1
ATOM 1395 O O . PRO A 1 178 ? 11.227 -23.356 4.122 1.00 29.28 178 PRO A O 1
ATOM 1398 N N . SER A 1 179 ? 11.166 -25.289 5.264 1.00 37.50 179 SER A N 1
ATOM 1399 C CA . SER A 1 179 ? 11.081 -24.681 6.583 1.00 37.50 179 SER A CA 1
ATOM 1400 C C . SER A 1 179 ? 12.338 -23.862 6.877 1.00 37.50 179 SER A C 1
ATOM 1402 O O . SER A 1 179 ? 13.406 -24.435 7.075 1.00 37.50 179 SER A O 1
ATOM 1404 N N . GLY A 1 180 ? 12.203 -22.534 6.961 1.00 39.84 180 GLY A N 1
ATOM 1405 C CA . GLY A 1 180 ? 13.177 -21.705 7.680 1.00 39.84 180 GLY A CA 1
ATOM 1406 C C . GLY A 1 180 ? 13.705 -20.434 7.012 1.00 39.84 180 GLY A C 1
ATOM 1407 O O . GLY A 1 180 ? 14.793 -20.014 7.394 1.00 39.84 180 GLY A O 1
ATOM 1408 N N . ARG A 1 181 ? 13.015 -19.794 6.054 1.00 47.19 181 ARG A N 1
ATOM 1409 C CA . ARG A 1 181 ? 13.427 -18.474 5.518 1.00 47.19 181 ARG A CA 1
ATOM 1410 C C . ARG A 1 181 ? 12.225 -17.615 5.122 1.00 47.19 181 ARG A C 1
ATOM 1412 O O . ARG A 1 181 ? 11.272 -18.152 4.572 1.00 47.19 181 ARG A O 1
ATOM 1419 N N . ASN A 1 182 ? 12.318 -16.300 5.357 1.00 49.34 182 ASN A N 1
ATOM 1420 C CA . ASN A 1 182 ? 11.377 -15.296 4.840 1.00 49.34 182 ASN A CA 1
ATOM 1421 C C . ASN A 1 182 ? 11.109 -15.521 3.342 1.00 49.34 182 ASN A C 1
ATOM 1423 O O . ASN A 1 182 ? 12.034 -15.822 2.584 1.00 49.34 182 ASN A O 1
ATOM 1427 N N . ALA A 1 183 ? 9.859 -15.357 2.915 1.00 57.25 183 ALA A N 1
ATOM 1428 C CA . ALA A 1 183 ? 9.452 -15.567 1.535 1.00 57.25 183 ALA A CA 1
ATOM 1429 C C . ALA A 1 183 ? 9.574 -14.245 0.776 1.00 57.25 183 ALA A C 1
ATOM 1431 O O . ALA A 1 183 ? 8.967 -13.242 1.152 1.00 57.25 183 ALA A O 1
ATOM 1432 N N . VAL A 1 184 ? 10.353 -14.242 -0.304 1.00 57.91 184 VAL A N 1
ATOM 1433 C CA . VAL A 1 184 ? 10.475 -13.082 -1.192 1.00 57.91 184 VAL A CA 1
ATOM 1434 C C . VAL A 1 184 ? 9.585 -13.306 -2.406 1.00 57.91 184 VAL A C 1
ATOM 1436 O O . VAL A 1 184 ? 9.789 -14.245 -3.173 1.00 57.91 184 VAL A O 1
ATOM 1439 N N . MET A 1 185 ? 8.590 -12.441 -2.578 1.00 66.69 185 MET A N 1
ATOM 1440 C CA . MET A 1 185 ? 7.709 -12.410 -3.741 1.00 66.69 185 MET A CA 1
ATOM 1441 C C . MET A 1 185 ? 8.113 -11.252 -4.654 1.00 66.69 185 MET A C 1
ATOM 1443 O O . MET A 1 185 ? 8.375 -10.148 -4.183 1.00 66.69 185 MET A O 1
ATOM 1447 N N . LYS A 1 186 ? 8.149 -11.500 -5.965 1.00 69.81 186 LYS A N 1
ATOM 1448 C CA . LYS A 1 186 ? 8.478 -10.498 -6.985 1.00 69.81 186 LYS A CA 1
ATOM 1449 C C . LYS A 1 186 ? 7.271 -10.265 -7.890 1.00 69.81 186 LYS A C 1
ATOM 1451 O O . LYS A 1 186 ? 6.706 -11.215 -8.433 1.00 69.81 186 LYS A O 1
ATOM 1456 N N . GLU A 1 187 ? 6.872 -9.015 -8.053 1.00 67.94 187 GLU A N 1
ATOM 1457 C CA . GLU A 1 187 ? 5.720 -8.614 -8.863 1.00 67.94 187 GLU A CA 1
ATOM 1458 C C . GLU A 1 187 ? 6.120 -7.424 -9.740 1.00 67.94 187 GLU A C 1
ATOM 1460 O O . GLU A 1 187 ? 6.911 -6.586 -9.330 1.00 67.94 187 GLU A O 1
ATOM 1465 N N . ALA A 1 188 ? 5.600 -7.349 -10.958 1.00 55.69 188 ALA A N 1
ATOM 1466 C CA . ALA A 1 188 ? 5.692 -6.169 -11.801 1.00 55.69 188 ALA A CA 1
ATOM 1467 C C . ALA A 1 188 ? 4.284 -5.606 -11.992 1.00 55.69 188 ALA A C 1
ATOM 1469 O O . ALA A 1 188 ? 3.353 -6.317 -12.376 1.00 55.69 188 ALA A O 1
ATOM 1470 N N . ARG A 1 189 ? 4.127 -4.317 -11.722 1.00 64.75 189 ARG A N 1
ATOM 1471 C CA . ARG A 1 189 ? 2.878 -3.585 -11.886 1.00 64.75 189 ARG A CA 1
ATOM 1472 C C . ARG A 1 189 ? 3.069 -2.511 -12.937 1.00 64.75 189 ARG A C 1
ATOM 1474 O O . ARG A 1 189 ? 4.075 -1.810 -12.972 1.00 64.75 189 ARG A O 1
ATOM 1481 N N . MET A 1 190 ? 2.079 -2.364 -13.795 1.00 52.91 190 MET A N 1
ATOM 1482 C CA . MET A 1 190 ? 2.015 -1.287 -14.764 1.00 52.91 190 MET A CA 1
ATOM 1483 C C . MET A 1 190 ? 0.763 -0.480 -14.468 1.00 52.91 190 MET A C 1
ATOM 1485 O O . MET A 1 190 ? -0.359 -0.969 -14.619 1.00 52.91 190 MET A O 1
ATOM 1489 N N . LYS A 1 191 ? 0.955 0.767 -14.033 1.00 58.41 191 LYS A N 1
ATOM 1490 C CA . LYS A 1 191 ? -0.160 1.689 -13.849 1.00 58.41 191 LYS A CA 1
ATOM 1491 C C . LYS A 1 191 ? -0.439 2.370 -15.176 1.00 58.41 191 LYS A C 1
ATOM 1493 O O . LYS A 1 191 ? 0.376 3.143 -15.678 1.00 58.41 191 LYS A O 1
ATOM 1498 N N . VAL A 1 192 ? -1.611 2.093 -15.734 1.00 52.72 192 VAL A N 1
ATOM 1499 C CA . VAL A 1 192 ? -2.114 2.822 -16.895 1.00 52.72 192 VAL A CA 1
ATOM 1500 C C . VAL A 1 192 ? -2.832 4.050 -16.350 1.00 52.72 192 VAL A C 1
ATOM 1502 O O . VAL A 1 192 ? -3.975 3.961 -15.908 1.00 52.72 192 VAL A O 1
ATOM 1505 N N . ARG A 1 193 ? -2.153 5.201 -16.321 1.00 47.00 193 ARG A N 1
ATOM 1506 C CA . ARG A 1 193 ? -2.836 6.464 -16.020 1.00 47.00 193 ARG A CA 1
ATOM 1507 C C . ARG A 1 193 ? -3.758 6.792 -17.189 1.00 47.00 193 ARG A C 1
ATOM 1509 O O . ARG A 1 193 ? -3.296 6.985 -18.310 1.00 47.00 193 ARG A O 1
ATOM 1516 N N . THR A 1 194 ? -5.062 6.848 -16.938 1.00 38.31 194 THR A N 1
ATOM 1517 C CA . THR A 1 194 ? -5.988 7.495 -17.871 1.00 38.31 194 THR A CA 1
ATOM 1518 C C . THR A 1 194 ? -5.723 9.007 -17.879 1.00 38.31 194 THR A C 1
ATOM 1520 O O . THR A 1 194 ? -5.373 9.533 -16.824 1.00 38.31 194 THR A O 1
ATOM 1523 N N . PRO A 1 195 ? -5.918 9.732 -18.996 1.00 33.50 195 PRO A N 1
ATOM 1524 C CA . PRO A 1 195 ? -5.442 11.115 -19.180 1.00 33.50 195 PRO A CA 1
ATOM 1525 C C . PRO A 1 195 ? -6.108 12.217 -18.325 1.00 33.50 195 PRO A C 1
ATOM 1527 O O . PRO A 1 195 ? -6.105 13.368 -18.738 1.00 33.50 195 PRO A O 1
ATOM 1530 N N . ARG A 1 196 ? -6.729 11.915 -17.178 1.00 33.50 196 ARG A N 1
ATOM 1531 C CA . ARG A 1 196 ? -7.544 12.882 -16.415 1.00 33.50 196 ARG A CA 1
ATOM 1532 C C . ARG A 1 196 ? -6.847 13.568 -15.233 1.00 33.50 196 ARG A C 1
ATOM 1534 O O . ARG A 1 196 ? -7.549 14.075 -14.376 1.00 33.50 196 ARG A O 1
ATOM 1541 N N . ASP A 1 197 ? -5.518 13.628 -15.219 1.00 35.50 197 ASP A N 1
ATOM 1542 C CA . ASP A 1 197 ? -4.762 14.430 -14.241 1.00 35.50 197 ASP A CA 1
ATOM 1543 C C . ASP A 1 197 ? -3.672 15.262 -14.951 1.00 35.50 197 ASP A C 1
ATOM 1545 O O . ASP A 1 197 ? -2.473 15.020 -14.781 1.00 35.50 197 ASP A O 1
ATOM 1549 N N . GLN A 1 198 ? -4.106 16.204 -15.798 1.00 32.88 198 GLN A N 1
ATOM 1550 C CA . GLN A 1 198 ? -3.362 17.420 -16.159 1.00 32.88 198 GLN A CA 1
ATOM 1551 C C . GLN A 1 198 ? -4.211 18.630 -15.788 1.00 32.88 198 GLN A C 1
ATOM 1553 O O . GLN A 1 198 ? -5.431 18.576 -16.069 1.00 32.88 198 GLN A O 1
#

Foldseek 3Di:
DFKKFKDFQPDPVSLVVVCVVQVVFFDDKKKKKKWWKAAPVRLQVVQLKTWIWIAIPDPVRIKIKIWGDWAADPRMIDTDIDMDRDDPVLSVVCLVPVQSLVVGDDPVSVCCCPVRVGPGMDILGIWMKMWIWGQDPNWIKIKIKIWAADDPDRPPPPSVPPNDPVVPPDPPPPDPDDPDDTDITIMIMTGDDDPPDD

Organism: Prunus dulcis (NCBI:txid3755)

Radius of gyration: 17.54 Å; chains: 1; bounding box: 38×48×42 Å

Sequence (198 aa):
MEVEVKLRLPDAAAHRKVTTLLAPFHVSTHRQENFFFDGPKAELSARRAALRLRFSDRAPLCAVTLKARAVLVDGVSRVEEDEEELDHSIGRACADQPDKLMSAESRVLSKVREEFGVLGFVGLGGFRNVRDVYDWKGLKLEVDETNIPTRKHQSLRFFGLASCPLVSECGAQLEPLPSGRNAVMKEARMKVRTPRDQ

InterPro domains:
  IPR023577 CYTH domain [PF01928] (2-146)
  IPR023577 CYTH domain [PS51707] (1-189)
  IPR033469 CYTH-like domain superfamily [SSF55154] (1-146)

pLDDT: mean 78.1, std 24.46, range [22.09, 97.88]

Secondary structure (DSSP, 8-state):
-EEEEEEE-SSHHHHHHHHHHHGGGEEEEEEEEEEEEE-TT-HHHHTTEEEEEEEESSSSSEEEEEEEEEEEETTEEEEEEEEEE--HHHHHHHHH-GGGGGT---HHHHHHHHHH---S-EEEEEEEEEEEEEEETTEEEEEEEEEE---TT-----TTTS--GGGTTS----PPPPTTSPEEEEEEEEE---S---